Protein AF-A0A4R9K8W9-F1 (afdb_monomer_lite)

Sequence (318 aa):
MSLLPGNYNSNQNVTLTSGTSGATIYYTTDGTTPKTSVSGSTSMYSSAISVTVSQTIHAIAVKSGYANSTVGSATYTINGTGAYSVGGWVSGLQGMLSLQNTYNDDSLTLSGNGPFHFGKPLANGVSFTVTIPTTSGQSCRVDVDDGGVNKGGTLSGNYLTVSVVCDGDIIAASSKTNYTSTTVSGGYLVTDNDTGLIWKKCAQEMTDPSCTFVGGGLSWISHGISCYQLNNGTGYGGRKDWRLPTVNELASLMTSGNPSINTTYFGTPYGGAFFRAATTDGGNSVNAYGFATSGGSMYSNLIKSGFNNRWTDCVAGP

Structure (mmCIF, N/CA/C/O backbone):
data_AF-A0A4R9K8W9-F1
#
_entry.id   AF-A0A4R9K8W9-F1
#
loop_
_atom_site.group_PDB
_atom_site.id
_atom_site.type_symbol
_atom_site.label_atom_id
_atom_site.label_alt_id
_atom_site.label_comp_id
_atom_site.label_asym_id
_atom_site.label_entity_id
_atom_site.label_seq_id
_atom_site.pdbx_PDB_ins_code
_atom_site.Cartn_x
_atom_site.Cartn_y
_atom_site.Cartn_z
_atom_site.occupancy
_atom_site.B_iso_or_equiv
_atom_site.auth_seq_id
_atom_site.auth_comp_id
_atom_site.auth_asym_id
_atom_site.auth_atom_id
_atom_site.pdbx_PDB_model_num
ATOM 1 N N . MET A 1 1 ? 28.403 -4.468 -26.421 1.00 83.00 1 MET A N 1
ATOM 2 C CA . MET A 1 1 ? 27.190 -3.764 -25.945 1.00 83.00 1 MET A CA 1
ATOM 3 C C . MET A 1 1 ? 27.640 -2.526 -25.192 1.00 83.00 1 MET A C 1
ATOM 5 O O . MET A 1 1 ? 28.658 -2.612 -24.515 1.00 83.00 1 MET A O 1
ATOM 9 N N . SER A 1 2 ? 26.951 -1.392 -25.340 1.00 74.44 2 SER A N 1
ATOM 10 C CA . SER A 1 2 ? 27.319 -0.130 -24.669 1.00 74.44 2 SER A CA 1
ATOM 11 C C . SER A 1 2 ? 27.081 -0.120 -23.165 1.00 74.44 2 SER A C 1
ATOM 13 O O . SER A 1 2 ? 27.721 0.650 -22.457 1.00 74.44 2 SER A O 1
ATOM 15 N N . LEU A 1 3 ? 26.162 -0.958 -22.687 1.00 80.00 3 LEU A N 1
ATOM 16 C CA . LEU A 1 3 ? 25.803 -1.084 -21.282 1.00 80.00 3 LEU A CA 1
ATOM 17 C C . LEU A 1 3 ? 26.147 -2.486 -20.787 1.00 80.00 3 LEU A C 1
ATOM 19 O O . LEU A 1 3 ? 25.889 -3.472 -21.486 1.00 80.00 3 LEU A O 1
ATOM 23 N N . LEU A 1 4 ? 26.711 -2.558 -19.582 1.00 78.06 4 LEU A N 1
ATOM 24 C CA . LEU A 1 4 ? 26.967 -3.824 -18.901 1.00 78.06 4 LEU A CA 1
ATOM 25 C C . LEU A 1 4 ? 25.637 -4.484 -18.494 1.00 78.06 4 LEU A C 1
ATOM 27 O O . LEU A 1 4 ? 24.689 -3.777 -18.175 1.00 78.06 4 LEU A O 1
ATOM 31 N N . PRO A 1 5 ? 25.534 -5.820 -18.496 1.00 81.62 5 PRO A N 1
ATOM 32 C CA . PRO A 1 5 ? 24.371 -6.500 -17.932 1.00 81.62 5 PRO A CA 1
ATOM 33 C C . PRO A 1 5 ? 24.213 -6.161 -16.444 1.00 81.62 5 PRO A C 1
ATOM 35 O O . PRO A 1 5 ? 25.205 -6.014 -15.726 1.00 81.62 5 PRO A O 1
ATOM 38 N N . GLY A 1 6 ? 22.974 -6.054 -15.968 1.00 76.25 6 GLY A N 1
ATOM 39 C CA . GLY A 1 6 ? 22.713 -5.666 -14.585 1.00 76.25 6 GLY A CA 1
ATOM 40 C C . GLY A 1 6 ? 21.278 -5.240 -14.304 1.00 76.25 6 GLY A C 1
ATOM 41 O O . GLY A 1 6 ? 20.383 -5.388 -15.139 1.00 76.25 6 GLY A O 1
ATOM 42 N N . ASN A 1 7 ? 21.082 -4.717 -13.093 1.00 76.31 7 ASN A N 1
ATOM 43 C CA . ASN A 1 7 ? 19.798 -4.217 -12.618 1.00 76.31 7 ASN A CA 1
ATOM 44 C C . ASN A 1 7 ? 19.665 -2.721 -12.909 1.00 76.31 7 ASN A C 1
ATOM 46 O O . ASN A 1 7 ? 20.557 -1.936 -12.588 1.00 76.31 7 ASN A O 1
ATOM 50 N N . TYR A 1 8 ? 18.520 -2.337 -13.457 1.00 69.75 8 TYR A N 1
ATOM 51 C CA . TYR A 1 8 ? 18.185 -0.970 -13.820 1.00 69.75 8 TYR A CA 1
ATOM 52 C C . TYR A 1 8 ? 16.810 -0.602 -13.273 1.00 69.75 8 TYR A C 1
ATOM 54 O O . TYR A 1 8 ? 15.891 -1.418 -13.268 1.00 69.75 8 TYR A O 1
ATOM 62 N N . ASN A 1 9 ? 16.664 0.652 -12.849 1.00 68.25 9 ASN A N 1
ATOM 63 C CA . ASN A 1 9 ? 15.406 1.190 -12.318 1.00 68.25 9 ASN A CA 1
ATOM 64 C C . ASN A 1 9 ? 14.661 2.065 -13.348 1.00 68.25 9 ASN A C 1
ATOM 66 O O . ASN A 1 9 ? 13.690 2.732 -13.013 1.00 68.25 9 ASN A O 1
ATOM 70 N N . SER A 1 10 ? 15.133 2.098 -14.598 1.00 65.75 10 SER A N 1
ATOM 71 C CA . SER A 1 10 ? 14.550 2.860 -15.707 1.00 65.75 10 SER A CA 1
ATOM 72 C C . SER A 1 10 ? 14.838 2.183 -17.051 1.00 65.75 10 SER A C 1
ATOM 74 O O . SER A 1 10 ? 15.729 1.333 -17.139 1.00 65.75 10 SER A O 1
ATOM 76 N N . ASN A 1 11 ? 14.102 2.572 -18.100 1.00 80.06 11 ASN A N 1
ATOM 77 C CA . ASN A 1 11 ? 14.302 2.067 -19.462 1.00 80.06 11 ASN A CA 1
ATOM 78 C C . ASN A 1 11 ? 15.745 2.275 -19.927 1.00 80.06 11 ASN A C 1
ATOM 80 O O . ASN A 1 11 ? 16.322 3.344 -19.717 1.00 80.06 11 ASN A O 1
ATOM 84 N N . GLN A 1 12 ? 16.302 1.275 -20.607 1.00 86.31 12 GLN A N 1
ATOM 85 C CA . GLN A 1 12 ? 17.658 1.339 -21.151 1.00 86.31 12 GLN A CA 1
ATOM 86 C C . GLN A 1 12 ? 17.644 1.347 -22.676 1.00 86.31 12 GLN A C 1
ATOM 88 O O . GLN A 1 12 ? 16.810 0.702 -23.305 1.00 86.31 12 GLN A O 1
ATOM 93 N N . ASN A 1 13 ? 18.613 2.046 -23.266 1.00 88.44 13 ASN A N 1
ATOM 94 C CA . ASN A 1 13 ? 18.874 2.014 -24.702 1.00 88.44 13 ASN A CA 1
ATOM 95 C C . ASN A 1 13 ? 20.244 1.375 -24.938 1.00 88.44 13 ASN A C 1
ATOM 97 O O . ASN A 1 13 ? 21.286 2.000 -24.726 1.00 88.44 13 ASN A O 1
ATOM 101 N N . VAL A 1 14 ? 20.244 0.112 -25.358 1.00 91.19 14 VAL A N 1
ATOM 102 C CA . VAL A 1 14 ? 21.463 -0.681 -25.553 1.00 91.19 14 VAL A CA 1
ATOM 103 C C . VAL A 1 14 ? 21.921 -0.557 -26.999 1.00 91.19 14 VAL A C 1
ATOM 105 O O . VAL A 1 14 ? 21.177 -0.890 -27.922 1.00 91.19 14 VAL A O 1
ATOM 108 N N . THR A 1 15 ? 23.164 -0.125 -27.217 1.00 93.25 15 THR A N 1
ATOM 109 C CA . T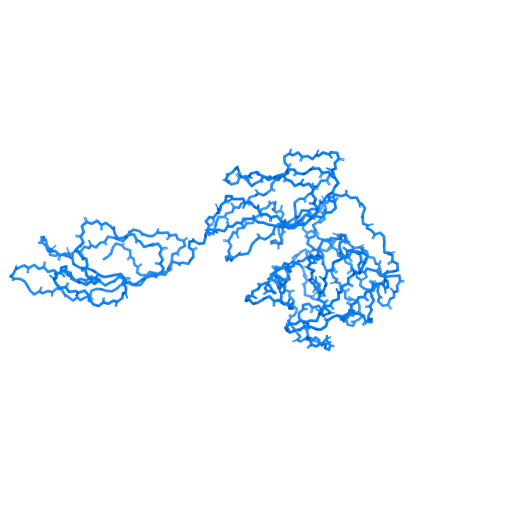HR A 1 15 ? 23.777 -0.152 -28.548 1.00 93.25 15 THR A CA 1
ATOM 110 C C . THR A 1 15 ? 24.696 -1.359 -28.699 1.00 93.25 15 THR A C 1
ATOM 112 O O . THR A 1 15 ? 25.437 -1.751 -27.787 1.00 93.25 15 THR A O 1
ATOM 115 N N . LEU A 1 16 ? 24.621 -1.987 -29.869 1.00 94.00 16 LEU A N 1
ATOM 116 C CA . LEU A 1 16 ? 25.470 -3.104 -30.260 1.00 94.00 16 LEU A CA 1
ATOM 117 C C . LEU A 1 16 ? 26.599 -2.596 -31.154 1.00 94.00 16 LEU A C 1
ATOM 119 O O . LEU A 1 16 ? 26.401 -1.733 -32.007 1.00 94.00 16 LEU A O 1
ATOM 123 N N . THR A 1 17 ? 27.793 -3.139 -30.948 1.00 92.38 17 THR A N 1
ATOM 124 C CA . THR A 1 17 ? 28.998 -2.790 -31.700 1.00 92.38 17 THR A CA 1
ATOM 125 C C . THR A 1 17 ? 29.754 -4.058 -32.063 1.00 92.38 17 THR A C 1
ATOM 127 O O . THR A 1 17 ? 29.680 -5.064 -31.355 1.00 92.38 17 THR A O 1
ATOM 130 N N . SER A 1 18 ? 30.483 -4.003 -33.173 1.00 91.38 18 SER A N 1
ATOM 131 C CA . SER A 1 18 ? 31.420 -5.039 -33.598 1.00 91.38 18 SER A CA 1
ATOM 132 C C . SER A 1 18 ? 32.782 -4.397 -33.823 1.00 91.38 18 SER A C 1
ATOM 134 O O . SER A 1 18 ? 32.861 -3.301 -34.375 1.00 91.38 18 SER A O 1
ATOM 136 N N . GLY A 1 19 ? 33.856 -5.080 -33.418 1.00 89.81 19 GLY A N 1
ATOM 137 C CA . GLY A 1 19 ? 35.222 -4.654 -33.738 1.00 89.81 19 GLY A CA 1
ATOM 138 C C . GLY A 1 19 ? 35.557 -4.793 -35.229 1.00 89.81 19 GLY A C 1
ATOM 139 O O . GLY A 1 19 ? 36.517 -4.197 -35.711 1.00 89.81 19 GLY A O 1
ATOM 140 N N . THR A 1 20 ? 34.762 -5.557 -35.984 1.00 93.12 20 THR A N 1
ATOM 141 C CA . THR A 1 20 ? 34.931 -5.728 -37.428 1.00 93.12 20 THR A CA 1
ATOM 142 C C . THR A 1 20 ? 34.137 -4.662 -38.179 1.00 93.12 20 THR A C 1
ATOM 144 O O . THR A 1 20 ? 32.911 -4.733 -38.270 1.00 93.12 20 THR A O 1
ATOM 147 N N . SER A 1 21 ? 3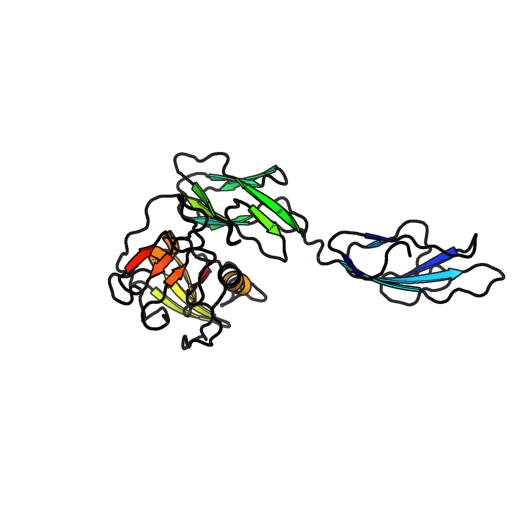4.840 -3.690 -38.767 1.00 92.94 21 SER A N 1
ATOM 148 C CA . SER A 1 21 ? 34.220 -2.639 -39.587 1.00 92.94 21 SER A CA 1
ATOM 149 C C . SER A 1 21 ? 33.378 -3.231 -40.725 1.00 92.94 21 SER A C 1
ATOM 151 O O . SER A 1 21 ? 33.824 -4.147 -41.421 1.00 92.94 21 SER A O 1
ATOM 153 N N . GLY A 1 22 ? 32.157 -2.725 -40.914 1.00 92.06 22 GLY A N 1
ATOM 154 C CA . GLY A 1 22 ? 31.223 -3.186 -41.947 1.00 92.06 22 GLY A CA 1
ATOM 155 C C . GLY A 1 22 ? 30.574 -4.552 -41.688 1.00 92.06 22 GLY A C 1
ATOM 156 O O . GLY A 1 22 ? 29.998 -5.119 -42.610 1.00 92.06 22 GLY A O 1
ATOM 157 N N . ALA A 1 23 ? 30.683 -5.110 -40.478 1.00 96.38 23 ALA A N 1
ATOM 158 C CA . ALA A 1 23 ? 29.914 -6.294 -40.096 1.00 96.38 23 ALA A CA 1
ATOM 159 C C . ALA A 1 23 ? 28.446 -5.939 -39.808 1.00 96.38 23 ALA A C 1
ATOM 161 O O . ALA A 1 23 ? 28.153 -4.914 -39.190 1.00 96.38 23 ALA A O 1
ATOM 162 N N . THR A 1 24 ? 27.530 -6.817 -40.207 1.00 97.94 24 THR A N 1
ATOM 163 C CA . THR A 1 24 ? 26.111 -6.745 -39.845 1.00 97.94 24 THR A CA 1
ATOM 164 C C . THR A 1 24 ? 25.887 -7.469 -38.524 1.00 97.94 24 THR A C 1
ATOM 166 O O . THR A 1 24 ? 26.371 -8.583 -38.347 1.00 97.94 24 THR A O 1
ATOM 169 N N . ILE A 1 25 ? 25.148 -6.861 -37.597 1.00 98.31 25 ILE A N 1
ATOM 170 C CA . ILE A 1 25 ? 24.818 -7.480 -36.308 1.00 98.31 25 ILE A CA 1
ATOM 171 C C . ILE A 1 25 ? 23.361 -7.946 -36.340 1.00 98.31 25 ILE A C 1
ATOM 173 O O . ILE A 1 25 ? 22.475 -7.184 -36.724 1.00 98.31 25 ILE A O 1
ATOM 177 N N . TYR A 1 26 ? 23.119 -9.181 -35.914 1.00 98.31 26 TYR A N 1
ATOM 178 C CA . TYR A 1 26 ? 21.791 -9.756 -35.703 1.00 98.31 26 TYR A CA 1
ATOM 179 C C . TYR A 1 26 ? 21.588 -10.054 -34.224 1.00 98.31 26 TYR A C 1
ATOM 181 O O . TYR A 1 26 ? 22.544 -10.410 -33.533 1.00 98.31 26 TYR A O 1
ATOM 189 N N . TYR A 1 27 ? 20.364 -9.907 -33.729 1.00 98.06 27 TYR A N 1
ATOM 190 C CA . TYR A 1 27 ? 20.061 -10.061 -32.312 1.00 98.06 27 TYR A CA 1
ATOM 191 C C . TYR A 1 27 ? 18.666 -10.631 -32.052 1.00 98.06 27 TYR A C 1
ATOM 193 O O . TYR A 1 27 ? 17.794 -10.616 -32.920 1.00 98.06 27 TYR A O 1
ATOM 201 N N . THR A 1 28 ? 18.465 -11.109 -30.832 1.00 97.38 28 THR A N 1
ATOM 202 C CA . THR A 1 28 ? 17.186 -11.534 -30.248 1.00 97.38 28 THR A CA 1
ATOM 203 C C . THR A 1 28 ? 17.050 -10.890 -28.868 1.00 97.38 28 THR A C 1
ATOM 205 O O . THR A 1 28 ? 18.050 -10.545 -28.234 1.00 97.38 28 THR A O 1
ATOM 208 N N . THR A 1 29 ? 15.818 -10.699 -28.398 1.00 94.94 29 THR A N 1
ATOM 209 C CA . THR A 1 29 ? 15.511 -10.098 -27.081 1.00 94.94 29 THR A CA 1
ATOM 210 C C . THR A 1 29 ? 14.749 -11.038 -26.153 1.00 94.94 29 THR A C 1
ATOM 212 O O . THR A 1 29 ? 14.445 -10.677 -25.023 1.00 94.94 29 THR A O 1
ATOM 215 N N . ASP A 1 30 ? 14.420 -12.235 -26.626 1.00 87.69 30 ASP A N 1
ATOM 216 C CA . ASP A 1 30 ? 13.660 -13.268 -25.919 1.00 87.69 30 ASP A CA 1
ATOM 217 C C . ASP A 1 30 ? 14.568 -14.360 -25.320 1.00 87.69 30 ASP A C 1
ATOM 219 O O . ASP A 1 30 ? 14.089 -15.407 -24.891 1.00 87.69 30 ASP A O 1
ATOM 223 N N . GLY A 1 31 ? 15.889 -14.144 -25.320 1.00 86.88 31 GLY A N 1
ATOM 224 C CA . GLY A 1 31 ? 16.879 -15.116 -24.854 1.00 86.88 31 GLY A CA 1
ATOM 225 C C . GLY A 1 31 ? 17.159 -16.275 -25.821 1.00 86.88 31 GLY A C 1
ATOM 226 O O . GLY A 1 31 ? 17.998 -17.124 -25.518 1.00 86.88 31 GLY A O 1
ATOM 227 N N . THR A 1 32 ? 16.531 -16.333 -26.999 1.00 94.88 32 THR A N 1
ATOM 228 C CA . THR A 1 32 ? 16.862 -17.351 -28.014 1.00 94.88 32 THR A CA 1
ATOM 229 C C . THR A 1 32 ? 18.201 -17.051 -28.696 1.00 94.88 32 THR A C 1
ATOM 231 O O . THR A 1 32 ? 18.711 -15.935 -28.625 1.00 94.88 32 THR A O 1
ATOM 234 N N . THR A 1 33 ? 18.837 -18.030 -29.343 1.00 95.81 33 THR A N 1
ATOM 235 C CA . THR A 1 33 ? 20.080 -17.785 -30.099 1.00 95.81 33 THR A CA 1
ATOM 236 C C . THR A 1 33 ? 19.769 -17.084 -31.432 1.00 95.81 33 THR A C 1
ATOM 238 O O . THR A 1 33 ? 18.970 -17.615 -32.206 1.00 95.81 33 THR A O 1
ATOM 241 N N . PRO A 1 34 ? 20.394 -15.931 -31.748 1.00 97.31 34 PRO A N 1
ATOM 242 C CA . PRO A 1 34 ? 20.148 -15.224 -32.998 1.00 97.31 34 PRO A CA 1
ATOM 243 C C . PRO A 1 34 ? 20.703 -16.005 -34.190 1.00 97.31 34 PRO A C 1
ATOM 245 O O . PRO A 1 34 ? 21.799 -16.569 -34.140 1.00 97.31 34 PRO A O 1
ATOM 248 N N . LYS A 1 35 ? 19.954 -16.003 -35.292 1.00 97.25 35 LYS A N 1
ATOM 249 C CA . LYS A 1 35 ? 20.411 -16.502 -36.594 1.00 97.25 35 LYS A CA 1
ATOM 250 C C . LYS A 1 35 ? 21.320 -15.469 -37.276 1.00 97.25 35 LYS A C 1
ATOM 252 O O . LYS A 1 35 ? 21.411 -14.319 -36.863 1.00 97.25 35 LYS A O 1
ATOM 257 N N . THR A 1 36 ? 21.965 -15.862 -38.372 1.00 96.62 36 THR A N 1
ATOM 258 C CA . THR A 1 36 ? 22.811 -14.977 -39.201 1.00 96.62 36 THR A CA 1
ATOM 259 C C . THR A 1 36 ? 22.036 -14.198 -40.272 1.00 96.62 36 THR A C 1
ATOM 261 O O . THR A 1 36 ? 22.630 -13.606 -41.170 1.00 96.62 36 THR A O 1
ATOM 264 N N . SER A 1 37 ? 20.705 -14.232 -40.209 1.00 95.81 37 SER A N 1
ATOM 265 C CA . SER A 1 37 ? 19.780 -13.507 -41.083 1.00 95.81 37 SER A CA 1
ATOM 266 C C . SER A 1 37 ? 18.446 -13.297 -40.361 1.00 95.81 37 SER A C 1
ATOM 268 O O . SER A 1 37 ? 18.145 -13.992 -39.387 1.00 95.81 37 SER A O 1
ATOM 270 N N . VAL A 1 38 ? 17.645 -12.336 -40.831 1.00 96.75 38 VAL A N 1
ATOM 271 C CA . VAL A 1 38 ? 16.327 -12.033 -40.252 1.00 96.75 38 VAL A CA 1
ATOM 272 C C . VAL A 1 38 ? 15.378 -13.213 -40.471 1.00 96.75 38 VAL A C 1
ATOM 274 O O . VAL A 1 38 ? 15.052 -13.557 -41.605 1.00 96.75 38 VAL A O 1
ATOM 277 N N . SER A 1 39 ? 14.951 -13.852 -39.381 1.00 95.25 39 SER A N 1
ATOM 278 C CA . SER A 1 39 ? 14.000 -14.970 -39.385 1.00 95.25 39 SER A CA 1
ATOM 279 C C . SER A 1 39 ? 13.578 -15.314 -37.952 1.00 95.25 39 SER A C 1
ATOM 281 O O . SER A 1 39 ? 14.423 -15.413 -37.060 1.00 95.25 39 SER A O 1
ATOM 283 N N . GLY A 1 40 ? 12.287 -15.574 -37.728 1.00 94.12 40 GLY A N 1
ATOM 284 C CA . GLY A 1 40 ? 11.762 -15.873 -36.391 1.00 94.12 40 GLY A CA 1
ATOM 285 C C . GLY A 1 40 ? 11.936 -14.683 -35.442 1.00 94.12 40 GLY A C 1
ATOM 286 O O . GLY A 1 40 ? 11.592 -13.564 -35.802 1.00 94.12 40 GLY A O 1
ATOM 287 N N . SER A 1 41 ? 12.508 -14.919 -34.258 1.00 94.75 41 SER A N 1
ATOM 288 C CA . SER A 1 41 ? 12.832 -13.889 -33.257 1.00 94.75 41 SER A CA 1
ATOM 289 C C . SER A 1 41 ? 14.067 -13.039 -33.602 1.00 94.75 41 SER A C 1
ATOM 291 O O . SER A 1 41 ? 14.367 -12.073 -32.899 1.00 94.75 41 SER A O 1
ATOM 293 N N . THR A 1 42 ? 14.815 -13.385 -34.660 1.00 97.88 42 THR A N 1
ATOM 294 C CA . THR A 1 42 ? 16.067 -12.701 -35.022 1.00 97.88 42 THR A CA 1
ATOM 295 C C . THR A 1 42 ? 15.805 -11.425 -35.816 1.00 97.88 42 THR A C 1
ATOM 297 O O . THR A 1 42 ? 15.261 -11.477 -36.920 1.00 97.88 42 THR A O 1
ATOM 300 N N . SER A 1 43 ? 16.288 -10.300 -35.294 1.00 97.06 43 SER A N 1
ATOM 301 C CA . SER A 1 43 ? 16.242 -8.973 -35.915 1.00 97.06 43 SER A CA 1
ATOM 302 C C . SER A 1 43 ? 17.633 -8.510 -36.354 1.00 97.06 43 SER A C 1
ATOM 304 O O . SER A 1 43 ? 18.637 -8.843 -35.726 1.00 97.06 43 SER A O 1
ATOM 306 N N . MET A 1 44 ? 17.711 -7.723 -37.429 1.00 97.44 44 MET A N 1
ATOM 307 C CA . MET A 1 44 ? 18.943 -7.030 -37.825 1.00 97.44 44 MET A CA 1
ATOM 308 C C . MET A 1 44 ? 19.072 -5.732 -37.021 1.00 97.44 44 MET A C 1
ATOM 310 O O . MET A 1 44 ? 18.123 -4.957 -36.934 1.00 97.44 44 MET A O 1
ATOM 314 N N . TYR A 1 45 ? 20.240 -5.487 -36.436 1.00 97.06 45 TYR A N 1
ATOM 315 C CA . TYR A 1 45 ? 20.508 -4.282 -35.660 1.00 97.06 45 TYR A CA 1
ATOM 316 C C . TYR A 1 45 ? 20.710 -3.072 -36.580 1.00 97.06 45 TYR A C 1
ATOM 318 O O . TYR A 1 45 ? 21.632 -3.049 -37.397 1.00 97.06 45 TYR A O 1
ATOM 326 N N . SER A 1 46 ? 19.859 -2.061 -36.420 1.00 94.62 46 SER A N 1
ATOM 327 C CA . SER A 1 46 ? 19.906 -0.795 -37.169 1.00 94.62 46 SER A CA 1
ATOM 328 C C . SER A 1 46 ? 19.857 0.444 -36.266 1.00 94.62 46 SER A C 1
ATOM 330 O O . SER A 1 46 ? 20.354 1.502 -36.648 1.00 94.62 46 SER A O 1
ATOM 332 N N . SER A 1 47 ? 19.311 0.314 -35.056 1.00 93.44 47 SER A N 1
ATOM 333 C CA . SER A 1 47 ? 19.219 1.364 -34.040 1.00 93.44 47 SER A CA 1
ATOM 334 C C . SER A 1 47 ? 19.375 0.778 -32.637 1.00 93.44 47 SER A C 1
ATOM 336 O O . SER A 1 47 ? 19.299 -0.437 -32.460 1.00 93.44 47 SER A O 1
ATOM 338 N N . ALA A 1 48 ? 19.554 1.641 -31.632 1.00 92.94 48 ALA A N 1
ATOM 339 C CA . ALA A 1 48 ? 19.600 1.221 -30.232 1.00 92.94 48 ALA A CA 1
ATOM 340 C C . ALA A 1 48 ? 18.367 0.374 -29.857 1.00 92.94 48 ALA A C 1
ATOM 342 O O . ALA A 1 48 ? 17.246 0.678 -30.270 1.00 92.94 48 ALA A O 1
ATOM 343 N N . ILE A 1 49 ? 18.586 -0.678 -29.070 1.00 93.31 49 ILE A N 1
ATOM 344 C CA . ILE A 1 49 ? 17.539 -1.583 -28.595 1.00 93.31 49 ILE A CA 1
ATOM 345 C C . ILE A 1 49 ? 16.950 -0.987 -27.320 1.00 93.31 49 ILE A C 1
ATOM 347 O O . ILE A 1 49 ? 17.670 -0.810 -26.334 1.00 93.31 49 ILE A O 1
ATOM 351 N N . SER A 1 50 ? 15.651 -0.690 -27.342 1.00 87.81 50 SER A N 1
ATOM 352 C CA . SER A 1 50 ? 14.936 -0.227 -26.155 1.00 87.81 50 SER A CA 1
ATOM 353 C C . SER A 1 50 ? 14.581 -1.416 -25.265 1.00 87.81 50 SER A C 1
ATOM 355 O O . SER A 1 50 ? 13.892 -2.342 -25.693 1.00 87.81 50 SER A O 1
ATOM 357 N N . VAL A 1 51 ? 15.081 -1.399 -24.035 1.00 87.12 51 VAL A N 1
ATOM 358 C CA . VAL A 1 51 ? 14.812 -2.395 -23.000 1.00 87.12 51 VAL A CA 1
ATOM 359 C C . VAL A 1 51 ? 13.877 -1.764 -21.977 1.00 87.12 51 VAL A C 1
ATOM 361 O O . VAL A 1 51 ? 14.304 -0.971 -21.134 1.00 87.12 51 VAL A O 1
ATOM 364 N N . THR A 1 52 ? 12.591 -2.089 -22.089 1.00 80.62 52 THR A N 1
ATOM 365 C CA . THR A 1 52 ? 11.516 -1.546 -21.240 1.00 80.62 52 THR A CA 1
ATOM 366 C C . THR A 1 52 ? 10.993 -2.558 -20.221 1.00 80.62 52 THR A C 1
ATOM 368 O O . THR A 1 52 ? 10.282 -2.188 -19.295 1.00 80.62 52 THR A O 1
ATOM 371 N N . VAL A 1 53 ? 11.340 -3.836 -20.378 1.00 77.88 53 VAL A N 1
ATOM 372 C CA . VAL A 1 53 ? 11.036 -4.930 -19.447 1.00 77.88 53 VAL A CA 1
ATOM 373 C C . VAL A 1 53 ? 12.281 -5.794 -19.267 1.00 77.88 53 VAL A C 1
ATOM 375 O O . VAL A 1 53 ? 13.179 -5.767 -20.108 1.00 77.88 53 VAL A O 1
ATOM 378 N N . SER A 1 54 ? 12.353 -6.549 -18.167 1.00 84.38 54 SER A N 1
ATOM 379 C CA . SER A 1 54 ? 13.462 -7.479 -17.939 1.00 84.38 54 SER A CA 1
ATOM 380 C C . SER A 1 54 ? 13.566 -8.478 -19.087 1.00 84.38 54 SER A C 1
ATOM 382 O O . SER A 1 54 ? 12.611 -9.205 -19.363 1.00 84.38 54 SER A O 1
ATOM 384 N N . GLN A 1 55 ? 14.715 -8.509 -19.755 1.00 88.25 55 GLN A N 1
ATOM 385 C CA . GLN A 1 55 ? 14.930 -9.331 -20.942 1.00 88.25 55 GLN A CA 1
ATOM 386 C C . GLN A 1 55 ? 16.414 -9.658 -21.137 1.00 88.25 55 GLN A C 1
ATOM 388 O O . GLN A 1 55 ? 17.303 -8.989 -20.598 1.00 88.25 55 GLN A O 1
ATOM 393 N N . THR A 1 56 ? 16.689 -10.665 -21.960 1.00 92.56 56 THR A N 1
ATOM 394 C CA . THR A 1 56 ? 18.051 -11.062 -22.328 1.00 92.56 56 THR A CA 1
ATOM 395 C C . THR A 1 56 ? 18.276 -10.797 -23.807 1.00 92.56 56 THR A C 1
ATOM 397 O O . THR A 1 56 ? 17.533 -11.286 -24.657 1.00 92.56 56 THR A O 1
ATOM 400 N N . ILE A 1 57 ? 19.318 -10.024 -24.115 1.00 95.94 57 ILE A N 1
ATOM 401 C CA . ILE A 1 57 ? 19.736 -9.738 -25.485 1.00 95.94 57 ILE A CA 1
ATOM 402 C C . ILE A 1 57 ? 20.859 -10.694 -25.862 1.00 95.94 57 ILE A C 1
ATOM 404 O O . ILE A 1 57 ? 21.921 -10.684 -25.234 1.00 95.94 57 ILE A O 1
ATOM 408 N N . HIS A 1 58 ? 20.655 -11.465 -26.926 1.00 97.31 58 HIS A N 1
ATOM 409 C CA . HIS A 1 58 ? 21.724 -12.204 -27.591 1.00 97.31 58 HIS A CA 1
ATOM 410 C C . HIS A 1 58 ? 22.051 -11.556 -28.930 1.00 97.31 58 HIS A C 1
ATOM 412 O O . HIS A 1 58 ? 21.145 -11.119 -29.633 1.00 97.31 58 HIS A O 1
ATOM 418 N N . ALA A 1 59 ? 23.330 -11.499 -29.305 1.00 97.44 59 ALA A N 1
ATOM 419 C CA . ALA A 1 59 ? 23.758 -10.877 -30.556 1.00 97.44 59 ALA A CA 1
ATOM 420 C C . ALA A 1 59 ? 24.913 -11.624 -31.235 1.00 97.44 59 ALA A C 1
ATOM 422 O O . ALA A 1 59 ? 25.809 -12.136 -30.566 1.00 97.44 59 ALA A O 1
ATOM 423 N N . ILE A 1 60 ? 24.915 -11.632 -32.568 1.00 97.69 60 ILE A N 1
ATOM 424 C CA . ILE A 1 60 ? 25.970 -12.197 -33.418 1.00 97.69 60 ILE A CA 1
ATOM 425 C C . ILE A 1 60 ? 26.328 -11.222 -34.544 1.00 97.69 60 ILE A C 1
ATOM 427 O O . ILE A 1 60 ? 25.448 -10.618 -35.155 1.00 97.69 60 ILE A O 1
ATOM 431 N N . ALA A 1 61 ? 27.620 -11.060 -34.827 1.00 97.88 61 ALA A N 1
ATOM 432 C CA . ALA A 1 61 ? 28.118 -10.259 -35.940 1.00 97.88 61 ALA A CA 1
ATOM 433 C C . ALA A 1 61 ? 28.527 -11.157 -37.116 1.00 97.88 61 ALA A C 1
ATOM 435 O O . ALA A 1 61 ? 29.223 -12.161 -36.941 1.00 97.88 61 ALA A O 1
ATOM 436 N N . VAL A 1 62 ? 28.111 -10.768 -38.318 1.00 97.44 62 VAL A N 1
ATOM 437 C CA . VAL A 1 62 ? 28.305 -11.498 -39.573 1.00 97.44 62 VAL A CA 1
ATOM 438 C C . VAL A 1 62 ? 28.935 -10.565 -40.599 1.00 97.44 62 VAL A C 1
ATOM 440 O O . VAL A 1 62 ? 28.481 -9.437 -40.798 1.00 97.44 62 VAL A O 1
ATOM 443 N N . LYS A 1 63 ? 29.975 -11.039 -41.284 1.00 96.81 63 LYS A N 1
ATOM 444 C CA . LYS A 1 63 ? 30.588 -10.341 -42.416 1.00 96.81 63 LYS A CA 1
ATOM 445 C C . LYS A 1 63 ? 31.034 -11.356 -43.461 1.00 96.81 63 LYS A C 1
ATOM 447 O O . LYS A 1 63 ? 31.684 -12.340 -43.126 1.00 96.81 63 LYS A O 1
ATOM 452 N N . SER A 1 64 ? 30.706 -11.102 -44.726 1.00 94.31 64 SER A N 1
ATOM 453 C CA . SER A 1 64 ? 31.134 -11.968 -45.830 1.00 94.31 64 SER A CA 1
ATOM 454 C C . SER A 1 64 ? 32.660 -12.105 -45.861 1.00 94.31 64 SER A C 1
ATOM 456 O O . SER A 1 64 ? 33.375 -11.112 -45.716 1.00 94.31 64 SER A O 1
ATOM 458 N N . GLY A 1 65 ? 33.150 -13.336 -46.019 1.00 93.31 65 GLY A N 1
ATOM 459 C CA . GLY A 1 65 ? 34.582 -13.656 -46.017 1.00 93.31 65 GLY A CA 1
ATOM 460 C C . GLY A 1 65 ? 35.235 -13.747 -44.632 1.00 93.31 65 GLY A C 1
ATOM 461 O O . GLY A 1 65 ? 36.433 -14.000 -44.558 1.00 93.31 65 GLY A O 1
ATOM 462 N N . TYR A 1 66 ? 34.479 -13.575 -43.543 1.00 94.25 66 TYR A N 1
ATOM 463 C CA . TYR A 1 66 ? 34.956 -13.748 -42.169 1.00 94.25 66 TYR A CA 1
ATOM 464 C C . TYR A 1 66 ? 34.167 -14.852 -41.464 1.00 94.25 66 TYR A C 1
ATOM 466 O O . TYR A 1 66 ? 33.008 -15.113 -41.788 1.00 94.25 66 TYR A O 1
ATOM 474 N N . ALA A 1 67 ? 34.785 -15.482 -40.464 1.00 94.94 67 ALA A N 1
ATOM 475 C CA . ALA A 1 67 ? 34.041 -16.303 -39.518 1.00 94.94 67 ALA A CA 1
ATOM 476 C C . ALA A 1 67 ? 33.058 -15.424 -38.727 1.00 94.94 67 ALA A C 1
ATOM 478 O O . ALA A 1 67 ? 33.365 -14.274 -38.402 1.00 94.94 67 ALA A O 1
ATOM 479 N N . ASN A 1 68 ? 31.884 -15.972 -38.405 1.00 96.06 68 ASN A N 1
ATOM 480 C CA . ASN A 1 68 ? 30.928 -15.286 -37.540 1.00 96.06 68 ASN A CA 1
ATOM 481 C C . ASN A 1 68 ? 31.533 -15.066 -36.151 1.00 96.06 68 ASN A C 1
ATOM 483 O O . ASN A 1 68 ? 32.353 -15.864 -35.687 1.00 96.06 68 ASN A O 1
ATOM 487 N N . SER A 1 69 ? 31.094 -14.013 -35.464 1.00 96.12 69 SER A N 1
ATOM 488 C CA . SER A 1 69 ? 31.462 -13.843 -34.060 1.00 96.12 69 SER A CA 1
ATOM 489 C C . SER A 1 69 ? 30.882 -14.968 -33.200 1.00 96.12 69 SER A C 1
ATOM 491 O O . SER A 1 69 ? 29.912 -15.635 -33.567 1.00 96.12 69 SER A O 1
ATOM 493 N N . THR A 1 70 ? 31.420 -15.119 -31.992 1.00 94.62 70 THR A N 1
ATOM 494 C CA . THR A 1 70 ? 30.684 -15.799 -30.925 1.00 94.62 70 THR A CA 1
ATOM 495 C C . THR A 1 70 ? 29.401 -15.026 -30.604 1.00 94.62 70 THR A C 1
ATOM 497 O O . THR A 1 70 ? 29.296 -13.823 -30.872 1.00 94.62 70 THR A O 1
ATOM 500 N N . VAL A 1 71 ? 28.405 -15.721 -30.052 1.00 96.62 71 VAL A N 1
ATOM 501 C CA . VAL A 1 71 ? 27.168 -15.081 -29.596 1.00 96.62 71 VAL A CA 1
ATOM 502 C C . VAL A 1 71 ? 27.458 -14.347 -28.290 1.00 96.62 71 VAL A C 1
ATOM 504 O O . VAL A 1 71 ? 27.817 -14.966 -27.290 1.00 96.62 71 VAL A O 1
ATOM 507 N N . GLY A 1 72 ? 27.312 -13.025 -28.302 1.00 93.38 72 GLY A N 1
ATOM 508 C CA . GLY A 1 72 ? 27.318 -12.213 -27.089 1.00 93.38 72 GLY A CA 1
ATOM 509 C C . GLY A 1 72 ? 25.969 -12.302 -26.380 1.00 93.38 72 GLY A C 1
ATOM 510 O O . GLY A 1 72 ? 24.936 -12.360 -27.045 1.00 93.38 72 GLY A O 1
ATOM 511 N N . SER A 1 73 ? 25.973 -12.284 -25.047 1.00 94.38 73 SER A N 1
ATOM 512 C CA . SER A 1 73 ? 24.765 -12.320 -24.218 1.00 94.38 73 SER A CA 1
ATOM 513 C C . SER A 1 73 ? 24.842 -11.282 -23.102 1.00 94.38 73 SER A C 1
ATOM 515 O O . SER A 1 73 ? 25.884 -11.135 -22.462 1.00 94.38 73 SER A O 1
ATOM 517 N N . ALA A 1 74 ? 23.745 -10.561 -22.878 1.00 90.00 74 ALA A N 1
ATOM 518 C CA . ALA A 1 74 ? 23.572 -9.689 -21.725 1.00 90.00 74 ALA A CA 1
ATOM 519 C C . ALA A 1 74 ? 22.125 -9.726 -21.235 1.00 90.00 74 ALA A C 1
ATOM 521 O O . ALA A 1 74 ? 21.183 -9.530 -22.006 1.00 90.00 74 ALA A O 1
ATOM 522 N N . THR A 1 75 ? 21.969 -9.940 -19.932 1.00 87.69 75 THR A N 1
ATOM 523 C CA . THR A 1 75 ? 20.681 -9.861 -19.245 1.00 87.69 75 THR A CA 1
ATOM 524 C C . THR A 1 75 ? 20.529 -8.491 -18.605 1.00 87.69 75 THR A C 1
ATOM 526 O O . THR A 1 75 ? 21.410 -8.030 -17.875 1.00 87.69 75 THR A O 1
ATOM 529 N N . TYR A 1 76 ? 19.396 -7.858 -18.876 1.00 84.38 76 TYR A N 1
ATOM 530 C CA . TYR A 1 76 ? 19.013 -6.575 -18.314 1.00 84.38 76 TYR A CA 1
ATOM 531 C C . TYR A 1 76 ? 17.772 -6.796 -17.463 1.00 84.38 76 TYR A C 1
ATOM 533 O O . TYR A 1 76 ? 16.714 -7.149 -17.982 1.00 84.38 76 TYR A O 1
ATOM 541 N N . THR A 1 77 ? 17.905 -6.599 -16.157 1.00 83.31 77 THR A N 1
ATOM 542 C CA . THR A 1 77 ? 16.773 -6.653 -15.235 1.00 83.31 77 THR A CA 1
ATOM 543 C C . THR A 1 77 ? 16.233 -5.242 -15.081 1.00 83.31 77 THR A C 1
ATOM 545 O O . THR A 1 77 ? 16.913 -4.377 -14.531 1.00 83.31 77 THR A O 1
ATOM 548 N N . ILE A 1 78 ? 15.019 -4.997 -15.564 1.00 81.75 78 ILE A N 1
ATOM 549 C CA . ILE A 1 78 ? 14.303 -3.750 -15.311 1.00 81.75 78 ILE A CA 1
ATOM 550 C C . ILE A 1 78 ? 13.441 -3.975 -14.073 1.00 81.75 78 ILE A C 1
ATOM 552 O O . ILE A 1 78 ? 12.429 -4.678 -14.120 1.00 81.75 78 ILE A O 1
ATOM 556 N N . ASN A 1 79 ? 13.853 -3.388 -12.951 1.00 69.25 79 ASN A N 1
ATOM 557 C CA . ASN A 1 79 ? 13.092 -3.394 -11.707 1.00 69.25 79 ASN A CA 1
ATOM 558 C C . ASN A 1 79 ? 11.868 -2.485 -11.868 1.00 69.25 79 ASN A C 1
ATOM 560 O O . ASN A 1 79 ? 11.899 -1.321 -11.480 1.00 69.25 79 ASN A O 1
ATOM 564 N N . GLY A 1 80 ? 10.821 -3.031 -12.490 1.00 55.66 80 GLY A N 1
ATOM 565 C CA . GLY A 1 80 ? 9.480 -2.467 -12.596 1.00 55.66 80 GLY A CA 1
ATOM 566 C C . GLY A 1 80 ? 9.424 -1.008 -13.043 1.00 55.66 80 GLY A C 1
ATOM 567 O O . GLY A 1 80 ? 9.447 -0.096 -12.224 1.00 55.66 80 GLY A O 1
ATOM 568 N N . THR A 1 81 ? 9.159 -0.777 -14.326 1.00 50.28 81 THR A N 1
ATOM 569 C CA . THR A 1 81 ? 8.522 0.459 -14.817 1.00 50.28 81 THR A CA 1
ATOM 570 C C . THR A 1 81 ? 7.033 0.466 -14.450 1.00 50.28 81 THR A C 1
ATOM 572 O O . THR A 1 81 ? 6.172 0.690 -15.302 1.00 50.28 81 THR A O 1
ATOM 575 N N . GLY A 1 82 ? 6.704 0.127 -13.201 1.00 53.62 82 GLY A N 1
ATOM 576 C CA . GLY A 1 82 ? 5.340 0.214 -12.708 1.00 53.62 82 GLY A CA 1
ATOM 577 C C . GLY A 1 82 ? 4.902 1.669 -12.787 1.00 53.62 82 GLY A C 1
ATOM 578 O O . GLY A 1 82 ? 5.562 2.550 -12.244 1.00 53.62 82 GLY A O 1
ATOM 579 N N . ALA A 1 83 ? 3.821 1.927 -13.511 1.00 56.88 83 ALA A N 1
ATOM 580 C CA . ALA A 1 83 ? 3.048 3.140 -13.339 1.00 56.88 83 ALA A CA 1
ATOM 581 C C . ALA A 1 83 ? 2.364 3.021 -11.969 1.00 56.88 83 ALA A C 1
ATOM 583 O O . ALA A 1 83 ? 1.387 2.288 -11.829 1.00 56.88 83 ALA A O 1
ATOM 584 N N . TYR A 1 84 ? 2.925 3.662 -10.947 1.00 61.97 84 TYR A N 1
ATOM 585 C CA . TYR A 1 84 ? 2.377 3.639 -9.594 1.00 61.97 84 TYR A CA 1
ATOM 586 C C . TYR A 1 84 ? 1.415 4.807 -9.413 1.00 61.97 84 TYR A C 1
ATOM 588 O O . TYR A 1 84 ? 1.776 5.954 -9.665 1.00 61.97 84 TYR A O 1
ATOM 596 N N . SER A 1 85 ? 0.198 4.537 -8.953 1.00 65.81 85 SER A N 1
ATOM 597 C CA . SER A 1 85 ? -0.691 5.596 -8.477 1.00 65.81 85 SER A CA 1
ATOM 598 C C . SER A 1 85 ? -0.396 5.871 -7.010 1.00 65.81 85 SER A C 1
ATOM 600 O O . SER A 1 85 ? -0.366 4.953 -6.191 1.00 65.81 85 SER A O 1
ATOM 602 N N . VAL A 1 86 ? -0.209 7.145 -6.673 1.00 74.06 86 VAL A N 1
ATOM 603 C CA . VAL A 1 86 ? -0.236 7.581 -5.275 1.00 74.06 86 VAL A CA 1
ATOM 604 C C . VAL A 1 86 ? -1.686 7.521 -4.814 1.00 74.06 86 VAL A C 1
ATOM 606 O O . VAL A 1 86 ? -2.584 7.989 -5.511 1.00 74.06 86 VAL A O 1
ATOM 609 N N . GLY A 1 87 ? -1.936 6.945 -3.650 1.00 72.50 87 GLY A N 1
ATOM 610 C CA . GLY A 1 87 ? -3.276 6.844 -3.093 1.00 72.50 87 GLY A CA 1
ATOM 611 C C . GLY A 1 87 ? -3.240 6.817 -1.582 1.00 72.50 87 GLY A C 1
ATOM 612 O O . GLY A 1 87 ? -2.186 6.985 -0.968 1.00 72.50 87 GLY A O 1
ATOM 613 N N . GLY A 1 88 ? -4.397 6.635 -0.972 1.00 74.56 88 GLY A N 1
ATOM 614 C CA . GLY A 1 88 ? -4.509 6.779 0.462 1.00 74.56 88 GLY A CA 1
ATOM 615 C C . GLY A 1 88 ? -5.908 6.574 0.994 1.00 74.56 88 GLY A C 1
ATOM 616 O O . GLY A 1 88 ? -6.793 6.091 0.289 1.00 74.56 88 GLY A O 1
ATOM 617 N N . TRP A 1 89 ? -6.097 6.965 2.248 1.00 71.56 89 TRP A N 1
ATOM 618 C CA . TRP A 1 89 ? -7.390 6.947 2.918 1.00 71.56 89 TRP A CA 1
ATOM 619 C C . TRP A 1 89 ? -7.684 8.300 3.551 1.00 71.56 89 TRP A C 1
ATOM 621 O O . TRP A 1 89 ? -6.790 8.916 4.134 1.00 71.56 89 TRP A O 1
ATOM 631 N N . VAL A 1 90 ? -8.932 8.751 3.457 1.00 77.06 90 VAL A N 1
ATOM 632 C CA . VAL A 1 90 ? -9.417 9.966 4.117 1.00 77.06 90 VAL A CA 1
ATOM 633 C C . VAL A 1 90 ? -10.405 9.604 5.213 1.00 77.06 90 VAL A C 1
ATOM 635 O O . VAL A 1 90 ? -11.311 8.796 5.004 1.00 77.06 90 VAL A O 1
ATOM 638 N N . SER A 1 91 ? -10.234 10.217 6.381 1.00 69.50 91 SER A N 1
ATOM 639 C CA . SER A 1 91 ? -11.135 10.069 7.526 1.00 69.50 91 SER A CA 1
ATOM 640 C C . SER A 1 91 ? -11.466 11.424 8.158 1.00 69.50 91 SER A C 1
ATOM 642 O O . SER A 1 91 ? -10.687 12.373 8.051 1.00 69.50 91 SER A O 1
ATOM 644 N N . GLY A 1 92 ? -12.626 11.501 8.816 1.00 69.88 92 GLY A N 1
ATOM 645 C CA . GLY A 1 92 ? -13.115 12.703 9.496 1.00 69.88 92 GLY A CA 1
ATOM 646 C C . GLY A 1 92 ? -13.570 13.843 8.578 1.00 69.88 92 GLY A C 1
ATOM 647 O O . GLY A 1 92 ? -13.887 14.917 9.073 1.00 69.88 92 GLY A O 1
ATOM 648 N N . LEU A 1 93 ? -13.636 13.638 7.259 1.00 78.12 93 LEU A N 1
ATOM 649 C CA . LEU A 1 93 ? -14.008 14.674 6.299 1.00 78.12 93 LEU A CA 1
ATOM 650 C C . LEU A 1 93 ? -15.474 15.101 6.462 1.00 78.12 93 LEU A C 1
ATOM 652 O O . LEU A 1 93 ? -16.395 14.293 6.332 1.00 78.12 93 LEU A O 1
ATOM 656 N N . GLN A 1 94 ? -15.670 16.397 6.684 1.00 79.25 94 GLN A N 1
ATOM 657 C CA . GLN A 1 94 ? -16.943 17.102 6.663 1.00 79.25 94 GLN A CA 1
ATOM 658 C C . GLN A 1 94 ? -16.929 18.086 5.488 1.00 79.25 94 GLN A C 1
ATOM 660 O O . GLN A 1 94 ? -16.278 19.127 5.528 1.00 79.25 94 GLN A O 1
ATOM 665 N N . GLY A 1 95 ? -17.642 17.746 4.414 1.00 82.38 95 GLY A N 1
ATOM 666 C CA . GLY A 1 95 ? -17.698 18.559 3.198 1.00 82.38 95 GLY A CA 1
ATOM 667 C C . GLY A 1 95 ? -16.674 18.136 2.145 1.00 82.38 95 GLY A C 1
ATOM 668 O O . GLY A 1 95 ? -16.476 16.946 1.907 1.00 82.38 95 GLY A O 1
ATOM 669 N N . MET A 1 96 ? -16.081 19.116 1.460 1.00 86.00 96 MET A N 1
ATOM 670 C CA . MET A 1 96 ? -15.153 18.876 0.352 1.00 86.00 96 MET A CA 1
ATOM 671 C C . MET A 1 96 ? -13.700 19.129 0.749 1.00 86.00 96 MET A C 1
ATOM 673 O O . MET A 1 96 ? -13.381 20.111 1.427 1.00 86.00 96 MET A O 1
ATOM 677 N N . LEU A 1 97 ? -12.818 18.276 0.237 1.00 86.00 97 LEU A N 1
ATOM 678 C CA . LEU A 1 97 ? -11.372 18.344 0.402 1.00 86.00 97 LEU A CA 1
ATOM 679 C C . LEU A 1 97 ? -10.693 18.272 -0.962 1.00 86.00 97 LEU A C 1
ATOM 681 O O . LEU A 1 97 ? -10.966 17.355 -1.732 1.00 86.00 97 LEU A O 1
ATOM 685 N N . SER A 1 98 ? -9.773 19.195 -1.242 1.00 89.56 98 SER A N 1
ATOM 686 C CA . SER A 1 98 ? -8.877 19.076 -2.392 1.00 89.56 98 SER A CA 1
ATOM 687 C C . SER A 1 98 ? -7.520 18.548 -1.943 1.00 89.56 98 SER A C 1
ATOM 689 O O . SER A 1 98 ? -6.921 19.077 -1.008 1.00 89.56 98 SER A O 1
ATOM 691 N N . LEU A 1 99 ? -7.013 17.542 -2.645 1.00 88.06 99 LEU A N 1
ATOM 692 C CA . LEU A 1 99 ? -5.652 17.033 -2.541 1.00 88.06 99 LEU A CA 1
ATOM 693 C C . LEU A 1 99 ? -4.901 17.335 -3.834 1.00 88.06 99 LEU A C 1
ATOM 695 O O . LEU A 1 99 ? -5.502 17.338 -4.909 1.00 88.06 99 LEU A O 1
ATOM 699 N N . GLN A 1 100 ? -3.595 17.553 -3.743 1.00 89.25 100 GLN A N 1
ATOM 700 C CA . GLN A 1 100 ? -2.735 17.702 -4.913 1.00 89.25 100 GLN A CA 1
ATOM 701 C C . GLN A 1 100 ? -1.439 16.923 -4.728 1.00 89.25 100 GLN A C 1
ATOM 703 O O . GLN A 1 100 ? -0.754 17.085 -3.722 1.00 89.25 100 GLN A O 1
ATOM 708 N N . ASN A 1 101 ? -1.080 16.111 -5.714 1.00 86.50 101 ASN A N 1
ATOM 709 C CA . ASN A 1 101 ? 0.268 15.599 -5.865 1.00 86.50 101 ASN A CA 1
ATOM 710 C C . ASN A 1 101 ? 1.108 16.631 -6.626 1.00 86.50 101 ASN A C 1
ATOM 712 O O . ASN A 1 101 ? 0.906 16.860 -7.820 1.00 86.50 101 ASN A O 1
ATOM 716 N N . THR A 1 102 ? 2.066 17.252 -5.942 1.00 83.00 102 THR A N 1
ATOM 717 C CA . THR A 1 102 ? 2.863 18.350 -6.511 1.00 83.00 102 THR A CA 1
ATOM 718 C C . THR A 1 102 ? 3.940 17.878 -7.487 1.00 83.00 102 THR A C 1
ATOM 720 O O . THR A 1 102 ? 4.610 18.709 -8.085 1.00 83.00 102 THR A O 1
ATOM 723 N N . TYR A 1 103 ? 4.160 16.566 -7.635 1.00 82.94 103 TYR A N 1
ATOM 724 C CA . TYR A 1 103 ? 5.135 16.039 -8.594 1.00 82.94 103 TYR A CA 1
ATOM 725 C C . TYR A 1 103 ? 4.643 16.144 -10.046 1.00 82.94 103 TYR A C 1
ATOM 727 O O . TYR A 1 103 ? 5.423 16.439 -10.947 1.00 82.94 103 TYR A O 1
ATOM 735 N N . ASN A 1 104 ? 3.357 15.880 -10.280 1.00 82.06 104 ASN A N 1
ATOM 736 C CA . ASN A 1 104 ? 2.758 15.774 -11.616 1.00 82.06 104 ASN A CA 1
ATOM 737 C C . ASN A 1 104 ? 1.517 16.667 -11.798 1.00 82.06 104 ASN A C 1
ATOM 739 O O . ASN A 1 104 ? 0.741 16.466 -12.743 1.00 82.06 104 ASN A O 1
ATOM 743 N N . ASP A 1 105 ? 1.327 17.626 -10.889 1.00 86.50 105 ASP A N 1
ATOM 744 C CA . ASP A 1 105 ? 0.159 18.505 -10.811 1.00 86.50 105 ASP A CA 1
ATOM 745 C C . ASP A 1 105 ? -1.156 17.726 -10.912 1.00 86.50 105 ASP A C 1
ATOM 747 O O . ASP A 1 105 ? -2.066 18.087 -11.667 1.00 86.50 105 ASP A O 1
ATOM 751 N N . ASP A 1 106 ? -1.229 16.578 -10.240 1.00 88.50 106 ASP A N 1
ATOM 752 C CA . ASP A 1 106 ? -2.454 15.796 -10.180 1.00 88.50 106 ASP A CA 1
ATOM 753 C C . ASP A 1 106 ? -3.303 16.242 -9.001 1.00 88.50 106 ASP A C 1
ATOM 755 O O . ASP A 1 106 ? -2.839 16.220 -7.863 1.00 88.50 106 ASP A O 1
ATOM 759 N N . SER A 1 107 ? -4.541 16.635 -9.267 1.00 91.44 107 SER A N 1
ATOM 760 C CA . SER A 1 107 ? -5.448 17.161 -8.253 1.00 91.44 107 SER A CA 1
ATOM 761 C C . SER A 1 107 ? -6.671 16.273 -8.141 1.00 91.44 107 SER A C 1
ATOM 763 O O . SER A 1 107 ? -7.236 15.839 -9.143 1.00 91.44 107 SER A O 1
ATOM 765 N N . LEU A 1 108 ? -7.102 16.041 -6.909 1.00 90.00 108 LEU A N 1
ATOM 766 C CA . LEU A 1 108 ? -8.250 15.211 -6.584 1.00 90.00 108 LEU A CA 1
ATOM 767 C C . LEU A 1 108 ? -9.157 15.952 -5.608 1.00 90.00 108 LEU A C 1
ATOM 769 O O . LEU A 1 108 ? -8.686 16.483 -4.606 1.00 90.00 108 LEU A O 1
ATOM 773 N N . THR A 1 109 ? -10.460 15.959 -5.871 1.00 90.88 109 THR A N 1
ATOM 774 C CA . THR A 1 109 ? -11.462 16.467 -4.929 1.00 90.88 109 THR A CA 1
ATOM 775 C C . THR A 1 109 ? -12.235 15.302 -4.332 1.00 90.88 109 THR A C 1
ATOM 777 O O . THR A 1 109 ? -12.712 14.428 -5.052 1.00 90.88 109 THR A O 1
ATOM 780 N N . LEU A 1 110 ? -12.357 15.299 -3.011 1.00 87.31 110 LEU A N 1
ATOM 781 C CA . LEU A 1 110 ? -13.032 14.280 -2.223 1.00 87.31 110 LEU A CA 1
ATOM 782 C C . LEU A 1 110 ? -14.231 14.903 -1.514 1.00 87.31 110 LEU A C 1
ATOM 784 O O . LEU A 1 110 ? -14.143 16.025 -1.018 1.00 87.31 110 LEU A O 1
ATOM 788 N N . SER A 1 111 ? -15.340 14.169 -1.461 1.00 88.06 111 SER A N 1
ATOM 789 C CA . SER A 1 111 ? -16.595 14.592 -0.822 1.00 88.06 111 SER A CA 1
ATOM 790 C C . SER A 1 111 ? -17.050 13.646 0.294 1.00 88.06 111 SER A C 1
ATOM 792 O O . SER A 1 111 ? -18.194 13.710 0.735 1.00 88.06 111 SER A O 1
ATOM 794 N N . GLY A 1 112 ? -16.187 12.719 0.706 1.00 80.56 112 GLY A N 1
ATOM 795 C CA . GLY A 1 112 ? -16.487 11.728 1.729 1.00 80.56 112 GLY A CA 1
ATOM 796 C C . GLY A 1 112 ? -15.235 11.010 2.218 1.00 80.56 112 GLY A C 1
ATOM 797 O O . GLY A 1 112 ? -14.167 11.103 1.613 1.00 80.56 112 GLY A O 1
ATOM 798 N N . ASN A 1 113 ? -15.389 10.302 3.333 1.00 73.00 113 ASN A N 1
ATOM 799 C CA . ASN A 1 113 ? -14.362 9.419 3.875 1.00 73.00 113 ASN A CA 1
ATOM 800 C C . ASN A 1 113 ? -14.202 8.180 2.991 1.00 73.00 113 ASN A C 1
ATOM 802 O O . ASN A 1 113 ? -15.166 7.743 2.362 1.00 73.00 113 ASN A O 1
ATOM 806 N N . GLY A 1 114 ? -13.011 7.587 2.981 1.00 68.31 114 GLY A N 1
ATOM 807 C CA . GLY A 1 114 ? -12.747 6.379 2.207 1.00 68.31 114 GLY A CA 1
ATOM 808 C C . GLY A 1 114 ? -11.414 6.392 1.465 1.00 68.31 114 GLY A C 1
ATOM 809 O O . GLY A 1 114 ? -10.593 7.296 1.658 1.00 68.31 114 GLY A O 1
ATOM 810 N N . PRO A 1 115 ? -11.183 5.380 0.613 1.00 70.69 115 PRO A N 1
ATOM 811 C CA . PRO A 1 115 ? -9.963 5.277 -0.164 1.00 70.69 115 PRO A CA 1
ATOM 812 C C . PRO A 1 115 ? -9.947 6.320 -1.282 1.00 70.69 115 PRO A C 1
ATOM 814 O O . PRO A 1 115 ? -10.981 6.668 -1.852 1.00 70.69 115 PRO A O 1
ATOM 817 N N . PHE A 1 116 ? -8.754 6.764 -1.656 1.00 78.31 116 PHE A N 1
ATOM 818 C CA . PHE A 1 116 ? -8.545 7.646 -2.797 1.00 78.31 116 PHE A CA 1
ATOM 819 C C . PHE A 1 116 ? -7.295 7.254 -3.583 1.00 78.31 116 PHE A C 1
ATOM 821 O O . PHE A 1 116 ? -6.376 6.631 -3.050 1.00 78.31 116 PHE A O 1
ATOM 828 N N . HIS A 1 117 ? -7.245 7.640 -4.855 1.00 80.50 117 HIS A N 1
ATOM 829 C CA . HIS A 1 117 ? -6.053 7.525 -5.689 1.00 80.50 117 HIS A CA 1
ATOM 830 C C . HIS A 1 117 ? -5.960 8.708 -6.650 1.00 80.50 117 HIS A C 1
ATOM 832 O O . HIS A 1 117 ? -6.964 9.184 -7.176 1.00 80.50 117 HIS A O 1
ATOM 838 N N . PHE A 1 118 ? -4.736 9.169 -6.872 1.00 82.88 118 PHE A N 1
ATOM 839 C CA . PHE A 1 118 ? -4.379 10.093 -7.937 1.00 82.88 118 PHE A CA 1
ATOM 840 C C . PHE A 1 118 ? -4.448 9.361 -9.287 1.00 82.88 118 PHE A C 1
ATOM 842 O O . PHE A 1 118 ? -4.074 8.187 -9.399 1.00 82.88 118 PHE A O 1
ATOM 849 N N . GLY A 1 119 ? -4.978 10.036 -10.305 1.00 78.94 119 GLY A N 1
ATOM 850 C CA . GLY A 1 119 ? -5.211 9.474 -11.635 1.00 78.94 119 GLY A CA 1
ATOM 851 C C . GLY A 1 119 ? -3.965 9.460 -12.523 1.00 78.94 119 GLY A C 1
ATOM 852 O O . GLY A 1 119 ? -3.865 8.634 -13.430 1.00 78.94 119 GLY A O 1
ATOM 853 N N . LYS A 1 120 ? -2.997 10.345 -12.271 1.00 81.19 120 LYS A N 1
ATOM 854 C CA . LYS A 1 120 ? -1.733 10.418 -13.007 1.00 81.19 120 LYS A CA 1
ATOM 855 C C . LYS A 1 120 ? -0.695 9.496 -12.352 1.00 81.19 120 LYS A C 1
ATOM 857 O O . LYS A 1 120 ? -0.339 9.722 -11.193 1.00 81.19 120 LYS A O 1
ATOM 862 N N . PRO A 1 121 ? -0.164 8.497 -13.076 1.00 74.19 121 PRO A N 1
ATOM 863 C CA . PRO A 1 121 ? 0.829 7.576 -12.533 1.00 74.19 121 PRO A CA 1
ATOM 864 C C . PRO A 1 121 ? 2.214 8.216 -12.361 1.00 74.19 121 PRO A C 1
ATOM 866 O O . PRO A 1 121 ? 2.551 9.202 -13.020 1.00 74.19 121 PRO A O 1
ATOM 869 N N . LEU A 1 122 ? 3.031 7.617 -11.494 1.00 71.62 122 LEU A N 1
ATOM 870 C CA . LEU A 1 122 ? 4.420 7.976 -11.208 1.00 71.62 122 LEU A CA 1
ATOM 871 C C . LEU A 1 122 ? 5.349 6.798 -11.519 1.00 71.62 122 LEU A C 1
ATOM 873 O O . LEU A 1 122 ? 4.968 5.636 -11.383 1.00 71.62 122 LEU A O 1
ATOM 877 N N . ALA A 1 123 ? 6.583 7.107 -11.915 1.00 66.75 123 ALA A N 1
ATOM 878 C CA . ALA A 1 123 ? 7.624 6.103 -12.107 1.00 66.75 123 ALA A CA 1
ATOM 879 C C . ALA A 1 123 ? 8.190 5.610 -10.762 1.00 66.75 123 ALA A C 1
ATOM 881 O O . ALA A 1 123 ? 8.203 6.343 -9.772 1.00 66.75 123 ALA A O 1
ATOM 882 N N . ASN A 1 124 ? 8.706 4.378 -10.741 1.00 61.59 124 ASN A N 1
ATOM 883 C CA . ASN A 1 124 ? 9.422 3.822 -9.590 1.00 61.59 124 ASN A CA 1
ATOM 884 C C . ASN A 1 124 ? 10.580 4.735 -9.145 1.00 61.59 124 ASN A C 1
ATOM 886 O O . ASN A 1 124 ? 11.269 5.314 -9.987 1.00 61.59 124 ASN A O 1
ATOM 890 N N . GLY A 1 125 ? 10.836 4.842 -7.841 1.00 57.53 125 GLY A N 1
ATOM 891 C CA . GLY A 1 125 ? 11.934 5.650 -7.297 1.00 57.53 125 GLY A CA 1
ATOM 892 C C . GLY A 1 125 ? 11.682 7.159 -7.265 1.00 57.53 125 GLY A C 1
ATOM 893 O O . GLY A 1 125 ? 12.511 7.892 -6.728 1.00 57.53 125 GLY A O 1
ATOM 894 N N . VAL A 1 126 ? 10.560 7.642 -7.808 1.00 64.75 126 VAL A N 1
ATOM 895 C CA . VAL A 1 126 ? 10.191 9.059 -7.730 1.00 64.75 126 VAL A CA 1
ATOM 896 C C . VAL A 1 126 ? 9.731 9.406 -6.315 1.00 64.75 126 VAL A C 1
ATOM 898 O O . VAL A 1 126 ? 8.917 8.701 -5.713 1.00 64.75 126 VAL A O 1
ATOM 901 N N . SER A 1 127 ? 10.234 10.528 -5.801 1.00 68.38 127 SER A N 1
ATOM 902 C CA . SER A 1 127 ? 9.688 11.175 -4.609 1.00 68.38 127 SER A CA 1
ATOM 903 C C . SER A 1 127 ? 8.514 12.074 -4.994 1.00 68.38 127 SER A C 1
ATOM 905 O O . SER A 1 127 ? 8.609 12.858 -5.939 1.00 68.38 127 SER A O 1
ATOM 907 N N . PHE A 1 128 ? 7.417 11.982 -4.250 1.00 72.88 128 PHE A N 1
ATOM 908 C CA . PHE A 1 128 ? 6.221 12.804 -4.444 1.00 72.88 128 PHE A CA 1
ATOM 909 C C . PHE A 1 128 ? 5.824 13.489 -3.141 1.00 72.88 128 PHE A C 1
ATOM 911 O O . PHE A 1 128 ? 6.204 13.022 -2.072 1.00 72.88 128 PHE A O 1
ATOM 918 N N . THR A 1 129 ? 5.009 14.542 -3.229 1.00 76.81 129 THR A N 1
ATOM 919 C CA . THR A 1 129 ? 4.430 15.236 -2.070 1.00 76.81 129 THR A CA 1
ATOM 920 C C . THR A 1 129 ? 2.940 15.439 -2.303 1.00 76.81 129 THR A C 1
ATOM 922 O O . THR A 1 129 ? 2.543 15.906 -3.370 1.00 76.81 129 THR A O 1
ATOM 925 N N . VAL A 1 130 ? 2.121 15.111 -1.305 1.00 81.75 130 VAL A N 1
ATOM 926 C CA . VAL A 1 130 ? 0.681 15.378 -1.290 1.00 81.75 130 VAL A CA 1
ATOM 927 C C . VAL A 1 130 ? 0.405 16.598 -0.417 1.00 81.75 130 VAL A C 1
ATOM 929 O 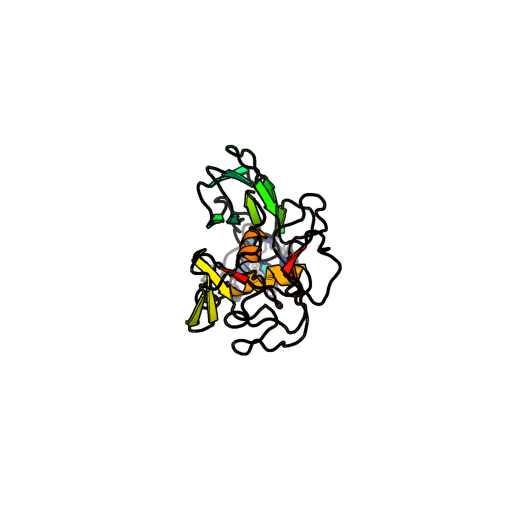O . VAL A 1 130 ? 0.781 16.654 0.754 1.00 81.75 130 VAL A O 1
ATOM 932 N N . THR A 1 131 ? -0.260 17.595 -0.985 1.00 83.25 131 THR A N 1
ATOM 933 C CA . THR A 1 131 ? -0.661 18.828 -0.303 1.00 83.25 131 THR A CA 1
ATOM 934 C C . THR A 1 131 ? -2.179 18.964 -0.269 1.00 83.25 131 THR A C 1
ATOM 936 O O . THR A 1 131 ? -2.903 18.266 -0.977 1.00 83.25 131 THR A O 1
ATOM 939 N N . ILE A 1 132 ? -2.654 19.871 0.588 1.00 84.44 132 ILE A N 1
ATOM 940 C CA . ILE A 1 132 ? -4.064 20.237 0.727 1.00 84.44 132 ILE A CA 1
ATOM 941 C C . ILE A 1 132 ? -4.183 21.708 0.311 1.00 84.44 132 ILE A C 1
ATOM 943 O O . ILE A 1 132 ? -3.882 22.579 1.129 1.00 84.44 132 ILE A O 1
ATOM 947 N N . PRO A 1 133 ? -4.532 22.010 -0.954 1.00 79.31 133 PRO A N 1
ATOM 948 C CA . PRO A 1 133 ? -4.576 23.388 -1.445 1.00 79.31 133 PRO A CA 1
ATOM 949 C C . PRO A 1 133 ? -5.713 24.208 -0.826 1.00 79.31 133 PRO A C 1
ATOM 951 O O . PRO A 1 133 ? -5.548 25.400 -0.581 1.00 79.31 133 PRO A O 1
ATOM 954 N N . THR A 1 134 ? -6.863 23.576 -0.571 1.00 69.06 134 THR A N 1
ATOM 955 C CA . THR A 1 134 ? -8.055 24.214 -0.000 1.00 69.06 134 THR A CA 1
ATOM 956 C C . THR A 1 134 ? -8.866 23.221 0.829 1.00 69.06 134 THR A C 1
ATOM 958 O O . THR A 1 134 ? -9.011 22.049 0.468 1.00 69.06 134 THR A O 1
ATOM 961 N N . THR A 1 135 ? -9.440 23.705 1.930 1.00 63.56 135 THR A N 1
ATOM 962 C CA . THR A 1 135 ? -10.460 22.992 2.699 1.00 63.56 135 THR A CA 1
ATOM 963 C C . THR A 1 135 ? -11.705 23.862 2.842 1.00 63.56 135 THR A C 1
ATOM 965 O O . THR A 1 135 ? -11.626 25.069 3.073 1.00 63.56 135 THR A O 1
ATOM 968 N N . SER A 1 136 ? -12.882 23.259 2.687 1.00 63.38 136 SER A N 1
ATOM 969 C CA . SER A 1 136 ? -14.155 23.934 2.945 1.00 63.38 136 SER A CA 1
ATOM 970 C C . SER A 1 136 ? -14.456 23.900 4.447 1.00 63.38 136 SER A C 1
ATOM 972 O O . SER A 1 136 ? -15.185 23.030 4.908 1.00 63.38 136 SER A O 1
ATOM 974 N N . GLY A 1 137 ? -13.897 24.834 5.221 1.00 66.06 137 GLY A N 1
ATOM 975 C CA . GLY A 1 137 ? -14.304 25.061 6.618 1.00 66.06 137 GLY A CA 1
ATOM 976 C C . GLY A 1 137 ? -13.852 24.011 7.644 1.00 66.06 137 GLY A C 1
ATOM 977 O O . GLY A 1 137 ? -14.280 24.085 8.791 1.00 66.06 137 GLY A O 1
ATOM 978 N N . GLN A 1 138 ? -12.975 23.075 7.267 1.00 73.88 138 GLN A N 1
ATOM 979 C CA . GLN A 1 138 ? -12.407 22.059 8.161 1.00 73.88 138 GLN A CA 1
ATOM 980 C C . GLN A 1 138 ? -10.878 22.016 8.050 1.00 73.88 138 GLN A C 1
ATOM 982 O O . GLN A 1 138 ? -10.325 22.216 6.972 1.00 73.88 138 GLN A O 1
ATOM 987 N N . SER A 1 139 ? -10.171 21.742 9.145 1.00 72.81 139 SER A N 1
ATOM 988 C CA . SER A 1 139 ? -8.715 21.554 9.122 1.00 72.81 139 SER A CA 1
ATOM 989 C C . SER A 1 139 ? -8.374 20.105 8.793 1.00 72.81 139 SER A C 1
ATOM 991 O O . SER A 1 139 ? -8.797 19.203 9.504 1.00 72.81 139 SER A O 1
ATOM 993 N N . CYS A 1 140 ? -7.580 19.874 7.750 1.00 75.06 140 CYS A N 1
ATOM 994 C CA . CYS A 1 140 ? -7.098 18.545 7.380 1.00 75.06 140 CYS A CA 1
ATOM 995 C C . CYS A 1 140 ? -5.570 18.514 7.340 1.00 75.06 140 CYS A C 1
ATOM 997 O O . CYS A 1 140 ? -4.927 19.532 7.077 1.00 75.06 140 CYS A O 1
ATOM 999 N N . ARG A 1 141 ? -4.981 17.340 7.568 1.00 72.12 141 ARG A N 1
ATOM 1000 C CA . ARG A 1 141 ? -3.537 17.104 7.471 1.00 72.12 141 ARG A CA 1
ATOM 1001 C C . ARG A 1 141 ? -3.228 15.832 6.696 1.00 72.12 141 ARG A C 1
ATOM 1003 O O . ARG A 1 141 ? -4.005 14.882 6.707 1.00 72.12 141 ARG A O 1
ATOM 1010 N N . VAL A 1 142 ? -2.072 15.851 6.042 1.00 73.38 142 VAL A N 1
ATOM 1011 C CA . VAL A 1 142 ? -1.480 14.721 5.326 1.00 73.38 142 VAL A CA 1
ATOM 1012 C C . VAL A 1 142 ? -0.436 14.078 6.232 1.00 73.38 142 VAL A C 1
ATOM 1014 O O . VAL A 1 142 ? 0.532 14.738 6.606 1.00 73.38 142 VAL A O 1
ATOM 1017 N N . ASP A 1 143 ? -0.636 12.806 6.549 1.00 65.75 143 ASP A N 1
ATOM 1018 C CA . ASP A 1 143 ? 0.262 11.950 7.313 1.00 65.75 143 ASP A CA 1
ATOM 1019 C C . ASP A 1 143 ? 0.848 10.874 6.387 1.00 65.75 143 ASP A C 1
ATOM 1021 O O . ASP A 1 143 ? 0.132 10.261 5.591 1.00 65.75 143 ASP A O 1
ATOM 1025 N N . VAL A 1 144 ? 2.159 10.643 6.469 1.00 59.34 144 VAL A N 1
ATOM 1026 C CA . VAL A 1 144 ? 2.858 9.651 5.639 1.00 59.34 144 VAL A CA 1
ATOM 1027 C C . VAL A 1 144 ? 3.569 8.652 6.542 1.00 59.34 144 VAL A C 1
ATOM 1029 O O . VAL A 1 144 ? 4.186 9.018 7.543 1.00 59.34 144 VAL A O 1
ATOM 1032 N N . ASP A 1 145 ? 3.464 7.371 6.196 1.00 54.00 145 ASP A N 1
ATOM 1033 C CA . ASP A 1 145 ? 3.916 6.249 7.026 1.00 54.00 145 ASP A CA 1
ATOM 1034 C C . ASP A 1 145 ? 5.445 6.008 7.000 1.00 54.00 145 ASP A C 1
ATOM 1036 O O . ASP A 1 145 ? 5.919 4.991 7.508 1.00 54.00 145 ASP A O 1
ATOM 1040 N N . ASP A 1 146 ? 6.251 6.929 6.456 1.00 43.75 146 ASP A N 1
ATOM 1041 C CA . ASP A 1 146 ? 7.695 6.732 6.217 1.00 43.75 146 ASP A CA 1
ATOM 1042 C C . ASP A 1 146 ? 8.594 6.923 7.457 1.00 43.75 146 ASP A C 1
ATOM 1044 O O . ASP A 1 146 ? 9.815 6.797 7.377 1.00 43.75 146 ASP A O 1
ATOM 1048 N N . GLY A 1 147 ? 8.017 7.202 8.629 1.00 39.00 147 GLY A N 1
ATOM 1049 C CA . GLY A 1 147 ? 8.800 7.474 9.838 1.00 39.00 147 GLY A CA 1
ATOM 1050 C C . GLY A 1 147 ? 9.471 8.853 9.855 1.00 39.00 147 GLY A C 1
ATOM 1051 O O . GLY A 1 147 ? 10.231 9.135 10.782 1.00 39.00 147 GLY A O 1
ATOM 1052 N N . GLY A 1 148 ? 9.169 9.719 8.886 1.00 32.72 148 GLY A N 1
ATOM 1053 C CA . GLY A 1 148 ? 9.701 11.068 8.748 1.00 32.72 148 GLY A CA 1
ATOM 1054 C C . GLY A 1 148 ? 8.635 12.166 8.773 1.00 32.72 148 GLY A C 1
ATOM 1055 O O . GLY A 1 148 ? 7.450 11.942 9.013 1.00 32.72 148 GLY A O 1
ATOM 1056 N N . VAL A 1 149 ? 9.120 13.395 8.580 1.00 32.12 149 VAL A N 1
ATOM 1057 C CA . VAL A 1 149 ? 8.398 14.684 8.637 1.00 32.12 149 VAL A CA 1
ATOM 1058 C C . VAL A 1 149 ? 7.771 15.055 7.284 1.00 32.12 149 VAL A C 1
ATOM 1060 O O . VAL A 1 149 ? 7.265 16.161 7.097 1.00 32.12 149 VAL A O 1
ATOM 1063 N N . ASN A 1 150 ? 7.823 14.167 6.298 1.00 35.47 150 ASN A N 1
ATOM 1064 C CA . ASN A 1 150 ? 7.534 14.553 4.930 1.00 35.47 150 ASN A CA 1
ATOM 1065 C C . ASN A 1 150 ? 6.062 14.332 4.611 1.00 35.47 150 ASN A C 1
ATOM 1067 O O . ASN A 1 150 ? 5.528 13.251 4.809 1.00 35.47 150 ASN A O 1
ATOM 1071 N N . LYS A 1 151 ? 5.423 15.350 4.025 1.00 45.66 151 LYS A N 1
ATOM 1072 C CA . LYS A 1 151 ? 4.100 15.270 3.375 1.00 45.66 151 LYS A CA 1
ATOM 1073 C C . LYS A 1 151 ? 4.157 14.450 2.069 1.00 45.66 151 LYS A C 1
ATOM 1075 O O . LYS A 1 151 ? 3.384 14.680 1.146 1.00 45.66 151 LYS A O 1
ATOM 1080 N N . GLY A 1 152 ? 5.135 13.556 1.954 1.00 46.75 152 GLY A N 1
ATOM 1081 C CA . GLY A 1 152 ? 5.556 12.854 0.755 1.00 46.75 152 GLY A CA 1
ATOM 1082 C C . GLY A 1 152 ? 6.468 11.672 1.082 1.00 46.75 152 GLY A C 1
ATOM 1083 O O . GLY A 1 152 ? 6.987 11.594 2.190 1.00 46.75 152 GLY A O 1
ATOM 1084 N N . GLY A 1 153 ? 6.668 10.762 0.129 1.00 44.56 153 GLY A N 1
ATOM 1085 C CA . GLY A 1 153 ? 7.545 9.596 0.279 1.00 44.56 153 GLY A CA 1
ATOM 1086 C C . GLY A 1 153 ? 8.254 9.228 -1.027 1.00 44.56 153 GLY A C 1
ATOM 1087 O O . GLY A 1 153 ? 7.925 9.758 -2.089 1.00 44.56 153 GLY A O 1
ATOM 1088 N N . THR A 1 154 ? 9.246 8.335 -0.953 1.00 39.62 154 THR A N 1
ATOM 1089 C CA . THR A 1 154 ? 9.996 7.828 -2.119 1.00 39.62 154 THR A CA 1
ATOM 1090 C C . THR A 1 154 ? 9.497 6.446 -2.502 1.00 39.62 154 THR A C 1
ATOM 1092 O O . THR A 1 154 ? 9.639 5.511 -1.714 1.00 39.62 154 THR A O 1
ATOM 1095 N N . LEU A 1 155 ? 8.954 6.307 -3.715 1.00 41.44 155 LEU A N 1
ATOM 1096 C CA . LEU A 1 155 ? 8.464 5.033 -4.248 1.00 41.44 155 LEU A CA 1
ATOM 1097 C C . LEU A 1 155 ? 9.580 3.977 -4.244 1.00 41.44 155 LEU A C 1
ATOM 1099 O O . LEU A 1 155 ? 10.470 4.007 -5.086 1.00 41.44 155 LEU A O 1
ATOM 1103 N N . SER A 1 156 ? 9.542 3.050 -3.286 1.00 35.12 156 SER A N 1
ATOM 1104 C CA . SER A 1 156 ? 10.414 1.874 -3.232 1.00 35.12 156 SER A CA 1
ATOM 1105 C C . SER A 1 156 ? 9.534 0.632 -3.115 1.00 35.12 156 SER A C 1
ATOM 1107 O O . SER A 1 156 ? 9.036 0.300 -2.040 1.00 35.12 156 SER A O 1
ATOM 1109 N N . GLY A 1 157 ? 9.280 -0.020 -4.252 1.00 41.88 157 GLY A N 1
ATOM 1110 C CA . GLY A 1 157 ? 8.300 -1.104 -4.360 1.00 41.88 157 GLY A CA 1
ATOM 1111 C C . GLY A 1 157 ? 6.872 -0.604 -4.611 1.00 41.88 157 GLY A C 1
ATOM 1112 O O . GLY A 1 157 ? 6.652 0.558 -4.933 1.00 41.88 157 GLY A O 1
ATOM 1113 N N . ASN A 1 158 ? 5.886 -1.501 -4.493 1.00 37.72 158 ASN A N 1
ATOM 1114 C CA . ASN A 1 158 ? 4.508 -1.242 -4.932 1.00 37.72 158 ASN A CA 1
ATOM 1115 C C . ASN A 1 158 ? 3.719 -0.227 -4.080 1.00 37.72 158 ASN A C 1
ATOM 1117 O O . ASN A 1 158 ? 2.588 0.091 -4.444 1.00 37.72 158 ASN A O 1
ATOM 1121 N N . TYR A 1 159 ? 4.238 0.227 -2.935 1.00 46.56 159 TYR A N 1
ATOM 1122 C CA . TYR A 1 159 ? 3.379 0.676 -1.838 1.00 46.56 159 TYR A CA 1
ATOM 1123 C C . TYR A 1 159 ? 3.867 1.965 -1.187 1.00 46.56 159 TYR A C 1
ATOM 1125 O O . TYR A 1 159 ? 4.868 1.981 -0.477 1.00 46.56 159 TYR A O 1
ATOM 1133 N N . LEU A 1 160 ? 3.101 3.032 -1.397 1.00 52.41 160 LEU A N 1
ATOM 1134 C CA . LEU A 1 160 ? 3.132 4.250 -0.599 1.00 52.41 160 LEU A CA 1
ATOM 1135 C C . LEU A 1 160 ? 1.706 4.783 -0.520 1.00 52.41 160 LEU A C 1
ATOM 1137 O O . LEU A 1 160 ? 1.170 5.315 -1.491 1.00 52.41 160 LEU A O 1
ATOM 1141 N N . THR A 1 161 ? 1.080 4.573 0.634 1.00 56.00 161 THR A N 1
ATOM 1142 C CA . THR A 1 161 ? -0.233 5.124 0.958 1.00 56.00 161 THR A CA 1
ATOM 1143 C C . THR A 1 161 ? -0.071 6.339 1.846 1.00 56.00 161 THR A C 1
ATOM 1145 O O . THR A 1 161 ? 0.723 6.340 2.784 1.00 56.00 161 THR A O 1
ATOM 1148 N N . VAL A 1 162 ? -0.836 7.375 1.543 1.00 65.56 162 VAL A N 1
ATOM 1149 C CA . VAL A 1 162 ? -0.924 8.589 2.341 1.00 65.56 162 VAL A CA 1
ATOM 1150 C C . VAL A 1 162 ? -2.178 8.513 3.207 1.00 65.56 162 VAL A C 1
ATOM 1152 O O . VAL A 1 162 ? -3.255 8.178 2.718 1.00 65.56 162 VAL A O 1
ATOM 1155 N N . SER A 1 163 ? -2.071 8.838 4.487 1.00 65.12 163 SER A N 1
ATOM 1156 C CA . SER A 1 163 ? -3.242 9.005 5.349 1.00 65.12 163 SER A CA 1
ATOM 1157 C C . SER A 1 163 ? -3.634 10.475 5.373 1.00 65.12 163 SER A C 1
ATOM 1159 O O . SER A 1 163 ? -2.792 11.344 5.582 1.00 65.12 163 SER A O 1
ATOM 1161 N N . VAL A 1 164 ? -4.910 10.783 5.158 1.00 71.12 164 VAL A N 1
ATOM 1162 C CA . VAL A 1 164 ? -5.427 12.145 5.309 1.00 71.12 164 VAL A CA 1
ATOM 1163 C C . VAL A 1 164 ? -6.442 12.171 6.438 1.00 71.12 164 VAL A C 1
ATOM 1165 O O . VAL A 1 164 ? -7.437 11.444 6.431 1.00 71.12 164 VAL A O 1
ATOM 1168 N N . VAL A 1 165 ? -6.177 13.022 7.423 1.00 68.88 165 VAL A N 1
ATOM 1169 C CA . VAL A 1 165 ? -7.017 13.175 8.611 1.00 68.88 165 VAL A CA 1
ATOM 1170 C C . VAL A 1 165 ? -7.577 14.586 8.625 1.00 68.88 165 VAL A C 1
ATOM 1172 O O . VAL A 1 165 ? -6.825 15.557 8.721 1.00 68.88 165 VAL A O 1
ATOM 1175 N N . CYS A 1 166 ? -8.894 14.692 8.512 1.00 68.38 166 CYS A N 1
ATOM 1176 C CA . CYS A 1 166 ? -9.650 15.926 8.661 1.00 68.38 166 CYS A CA 1
ATOM 1177 C C . CYS A 1 166 ? -10.236 15.982 10.072 1.00 68.38 166 CYS A C 1
ATOM 1179 O O . CYS A 1 166 ? -10.897 15.044 10.504 1.00 68.38 166 CYS A O 1
ATOM 1181 N N . ASP A 1 167 ? -9.909 17.024 10.828 1.00 70.06 167 ASP A N 1
ATOM 1182 C CA . ASP A 1 167 ? -10.091 17.039 12.275 1.00 70.06 167 ASP A CA 1
ATOM 1183 C C . ASP A 1 167 ? -11.525 17.344 12.723 1.00 70.06 167 ASP A C 1
ATOM 1185 O O . ASP A 1 167 ? -12.296 18.042 12.054 1.00 70.06 167 ASP A O 1
ATOM 1189 N N . GLY A 1 168 ? -11.798 16.823 13.920 1.00 49.31 168 GLY A N 1
ATOM 1190 C CA . GLY A 1 168 ? -12.972 16.982 14.768 1.00 49.31 168 GLY A CA 1
ATOM 1191 C C . GLY A 1 168 ? -12.873 15.955 15.903 1.00 49.31 168 GLY A C 1
ATOM 1192 O O . GLY A 1 168 ? -13.396 14.861 15.750 1.00 49.31 168 GLY A O 1
ATOM 1193 N N . ASP A 1 169 ? -12.139 16.308 16.965 1.00 42.34 169 ASP A N 1
ATOM 1194 C CA . ASP A 1 169 ? -11.922 15.601 18.242 1.00 42.34 169 ASP A CA 1
ATOM 1195 C C . ASP A 1 169 ? -11.416 14.142 18.209 1.00 42.34 169 ASP A C 1
ATOM 1197 O O . ASP A 1 169 ? -11.967 13.255 17.561 1.00 42.34 169 ASP A O 1
ATOM 1201 N N . ILE A 1 170 ? -10.387 13.865 19.026 1.00 49.25 170 ILE A N 1
ATOM 1202 C CA . ILE A 1 170 ? -10.127 12.512 19.536 1.00 49.25 170 ILE A CA 1
ATOM 1203 C C . ILE A 1 170 ? -11.457 12.043 20.123 1.00 49.25 170 ILE A C 1
ATOM 1205 O O . ILE A 1 170 ? -11.897 12.602 21.129 1.00 49.25 170 ILE A O 1
ATOM 1209 N N . ILE A 1 171 ? -12.111 11.057 19.500 1.00 49.06 171 ILE A N 1
ATOM 1210 C CA . ILE A 1 171 ? -13.322 10.477 20.080 1.00 49.06 171 ILE A CA 1
ATOM 1211 C C . ILE A 1 171 ? -12.913 9.983 21.466 1.00 49.06 171 ILE A C 1
ATOM 1213 O O . ILE A 1 171 ? -12.084 9.079 21.597 1.00 49.06 171 ILE A O 1
ATOM 1217 N N . ALA A 1 172 ? -13.433 10.636 22.507 1.00 48.88 172 ALA A N 1
ATOM 1218 C CA . ALA A 1 172 ? -13.209 10.205 23.874 1.00 48.88 172 ALA A CA 1
ATOM 1219 C C . ALA A 1 172 ? -13.613 8.732 23.969 1.00 48.88 172 ALA A C 1
ATOM 1221 O O . ALA A 1 172 ? -14.636 8.344 23.398 1.00 48.88 172 ALA A O 1
ATOM 1222 N N . ALA A 1 173 ? -12.803 7.924 24.661 1.00 52.41 173 ALA A N 1
ATOM 1223 C CA . ALA A 1 173 ? -13.084 6.509 24.860 1.00 52.41 173 ALA A CA 1
ATOM 1224 C C . ALA A 1 173 ? -14.557 6.339 25.259 1.00 52.41 173 ALA A C 1
ATOM 1226 O O . ALA A 1 173 ? -14.998 6.816 26.306 1.00 52.41 173 ALA A O 1
ATOM 1227 N N . SER A 1 174 ? -15.331 5.703 24.387 1.00 53.19 174 SER A N 1
ATOM 1228 C CA . SER A 1 174 ? -16.728 5.374 24.645 1.00 53.19 174 SER A CA 1
ATOM 1229 C C . SER A 1 174 ? -16.797 3.873 24.844 1.00 53.19 174 SER A C 1
ATOM 1231 O O . SER A 1 174 ? -16.035 3.132 24.237 1.00 53.19 174 SER A O 1
ATOM 1233 N N . SER A 1 175 ? -17.655 3.387 25.734 1.00 58.31 175 SER A N 1
ATOM 1234 C CA . SER A 1 175 ? -17.777 1.954 26.001 1.00 58.31 175 SER A CA 1
ATOM 1235 C C . SER A 1 175 ? -18.313 1.209 24.770 1.00 58.31 175 SER A C 1
ATOM 1237 O O . SER A 1 175 ? -19.517 0.970 24.655 1.00 58.31 175 SER A O 1
ATOM 1239 N N . LYS A 1 176 ? -17.433 0.847 23.833 1.00 68.75 176 LYS A N 1
ATOM 1240 C CA . LYS A 1 176 ? -17.802 0.117 22.623 1.00 68.75 176 LYS A CA 1
ATOM 1241 C C . LYS A 1 176 ? -17.935 -1.366 22.924 1.00 68.75 176 LYS A C 1
ATOM 1243 O O . LYS A 1 176 ? -17.000 -2.028 23.377 1.00 68.75 176 LYS A O 1
ATOM 1248 N N . THR A 1 177 ? -19.129 -1.889 22.689 1.00 69.88 177 THR A N 1
ATOM 1249 C CA . THR A 1 177 ? -19.464 -3.302 22.922 1.00 69.88 177 THR A CA 1
ATOM 1250 C C . THR A 1 177 ? -20.128 -3.959 21.714 1.00 69.88 177 THR A C 1
ATOM 1252 O O . THR A 1 177 ? -20.406 -5.155 21.753 1.00 69.88 177 THR A O 1
ATOM 1255 N N . ASN A 1 178 ? -20.338 -3.206 20.633 1.00 87.75 178 ASN A N 1
ATOM 1256 C CA . ASN A 1 178 ? -21.093 -3.637 19.468 1.00 87.75 178 ASN A CA 1
ATOM 1257 C C . ASN A 1 178 ? -20.160 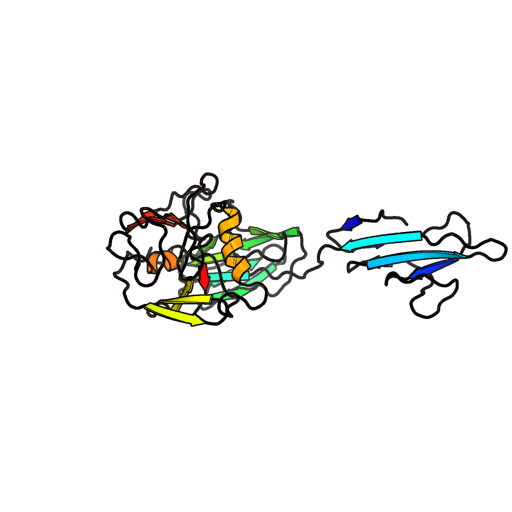-4.129 18.353 1.00 87.75 178 ASN A C 1
ATOM 1259 O O . ASN A 1 178 ? -19.886 -3.421 17.386 1.00 87.75 178 ASN A O 1
ATOM 1263 N N . TYR A 1 179 ? -19.661 -5.352 18.522 1.00 92.25 179 TYR A N 1
ATOM 1264 C CA . TYR A 1 179 ? -18.741 -5.979 17.579 1.00 92.25 179 TYR A CA 1
ATOM 1265 C C . TYR A 1 179 ? -19.283 -7.305 17.052 1.00 92.25 179 TYR A C 1
ATOM 1267 O O . TYR A 1 179 ? -19.984 -8.030 17.759 1.00 92.25 179 TYR A O 1
ATOM 1275 N N . THR A 1 180 ? -18.887 -7.662 15.832 1.00 94.94 180 THR A N 1
ATOM 1276 C CA . THR A 1 180 ? -19.176 -8.967 15.226 1.00 94.94 180 THR A CA 1
ATOM 1277 C C . THR A 1 180 ? -17.871 -9.664 14.853 1.00 94.94 180 THR A C 1
ATOM 1279 O O . THR A 1 180 ? -17.065 -9.111 14.110 1.00 94.94 180 THR A O 1
ATOM 1282 N N . SER A 1 181 ? -17.651 -10.890 15.343 1.00 94.56 181 SER A N 1
ATOM 1283 C CA . SER A 1 181 ? -16.520 -11.719 14.897 1.00 94.56 181 SER A CA 1
ATOM 1284 C C . SER A 1 181 ? -16.917 -12.541 13.677 1.00 94.56 181 SER A C 1
ATOM 1286 O O . SER A 1 181 ? -17.899 -13.279 13.733 1.00 94.56 181 SER A O 1
ATOM 1288 N N . THR A 1 182 ? -16.120 -12.477 12.613 1.00 95.62 182 THR A N 1
ATOM 1289 C CA . THR A 1 182 ? -16.331 -13.274 11.400 1.00 95.62 182 THR A CA 1
ATOM 1290 C C . THR A 1 182 ? -15.065 -14.048 11.051 1.00 95.62 182 THR A C 1
ATOM 1292 O O . THR A 1 182 ? -13.987 -13.471 10.906 1.00 95.62 182 THR A O 1
ATOM 1295 N N . THR A 1 183 ? -15.194 -15.364 10.881 1.00 95.75 183 THR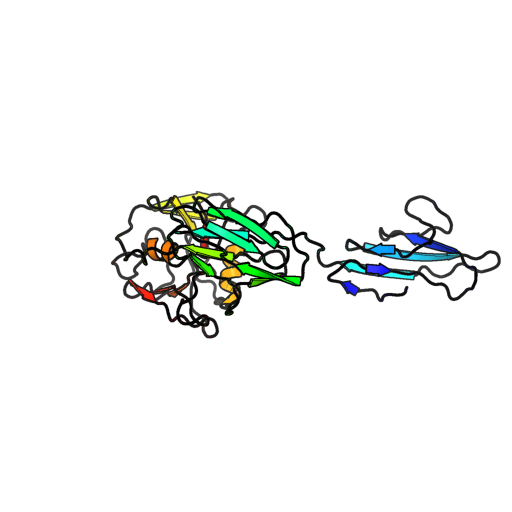 A N 1
ATOM 1296 C CA . THR A 1 183 ? -14.127 -16.211 10.336 1.00 95.75 183 THR A CA 1
ATOM 1297 C C . THR A 1 183 ? -14.410 -16.485 8.869 1.00 95.75 183 THR A C 1
ATOM 1299 O O . THR A 1 183 ? -15.464 -17.013 8.520 1.00 95.75 183 THR A O 1
ATOM 1302 N N . VAL A 1 184 ? -13.456 -16.138 8.013 1.00 92.88 184 VAL A N 1
ATOM 1303 C CA . VAL A 1 184 ? -13.509 -16.364 6.566 1.00 92.88 184 VAL A CA 1
ATOM 1304 C C . VAL A 1 184 ? -12.260 -17.115 6.117 1.00 92.88 184 VAL A C 1
ATOM 1306 O O . VAL A 1 184 ? -11.267 -17.202 6.842 1.00 92.88 184 VAL A O 1
ATOM 1309 N N . SER A 1 185 ? -12.284 -17.655 4.899 1.00 91.62 185 SER A N 1
ATOM 1310 C CA . SER A 1 185 ? -11.079 -18.239 4.308 1.00 91.62 185 SER A CA 1
ATOM 1311 C C . SER A 1 185 ? -9.958 -17.194 4.271 1.00 91.62 185 SER A C 1
ATOM 1313 O O . SER A 1 185 ? -10.092 -16.152 3.632 1.00 91.62 185 SER A O 1
ATOM 1315 N N . GLY A 1 186 ? -8.853 -17.473 4.965 1.00 86.94 186 GLY A N 1
ATOM 1316 C CA . GLY A 1 186 ? -7.685 -16.593 5.006 1.00 86.94 186 GLY A CA 1
ATOM 1317 C C . GLY A 1 186 ? -7.796 -15.377 5.933 1.00 86.94 186 GLY A C 1
ATOM 1318 O O . GLY A 1 186 ? -6.994 -14.459 5.770 1.00 86.94 186 GLY A O 1
ATOM 1319 N N . GLY A 1 187 ? -8.744 -15.323 6.882 1.00 91.44 187 GLY A N 1
ATOM 1320 C CA . GLY A 1 187 ? -8.756 -14.241 7.875 1.00 91.44 187 GLY A CA 1
ATOM 1321 C C . GLY A 1 187 ? -9.758 -14.362 9.028 1.00 91.44 187 GLY A C 1
ATOM 1322 O O . GLY A 1 187 ? -10.797 -15.017 8.922 1.00 91.44 187 GLY A O 1
ATOM 1323 N N . TYR A 1 188 ? -9.437 -13.674 10.126 1.00 95.38 188 TYR A N 1
ATOM 1324 C CA . TYR A 1 188 ? -10.254 -13.531 11.331 1.00 95.38 188 TYR A CA 1
ATOM 1325 C C . TYR A 1 188 ? -10.531 -12.050 11.568 1.00 95.38 188 TYR A C 1
ATOM 1327 O O . TYR A 1 188 ? -9.631 -11.269 11.885 1.00 95.38 188 TYR A O 1
ATOM 1335 N N . LEU A 1 189 ? -11.787 -11.671 11.363 1.00 95.06 189 LEU A N 1
ATOM 1336 C CA . LEU A 1 189 ? -12.220 -10.286 11.261 1.00 95.06 189 LEU A CA 1
ATOM 1337 C C . LEU A 1 189 ? -13.073 -9.903 12.467 1.00 95.06 189 LEU A C 1
ATOM 1339 O O . LEU A 1 189 ? -13.881 -10.705 12.941 1.00 95.06 189 LEU A O 1
ATOM 1343 N N . VAL A 1 190 ? -12.922 -8.663 12.918 1.00 94.69 190 VAL A N 1
ATOM 1344 C CA . VAL A 1 190 ? -13.793 -8.023 13.902 1.00 94.69 190 VAL A CA 1
ATOM 1345 C C . VAL A 1 190 ? -14.417 -6.800 13.250 1.00 94.69 190 VAL A C 1
ATOM 1347 O O . VAL A 1 190 ? -13.713 -5.871 12.870 1.00 94.69 190 VAL A O 1
ATOM 1350 N N . THR A 1 191 ? -15.734 -6.794 13.105 1.00 93.25 191 THR A N 1
ATOM 1351 C CA . THR A 1 191 ? -16.477 -5.642 12.589 1.00 93.25 191 THR A CA 1
ATOM 1352 C C . THR A 1 191 ? -16.936 -4.785 13.756 1.00 93.25 191 THR A C 1
ATOM 1354 O O . THR A 1 191 ? -17.618 -5.290 14.646 1.00 93.25 191 THR A O 1
ATOM 1357 N N . ASP A 1 192 ? -16.564 -3.508 13.752 1.00 90.69 192 ASP A N 1
ATOM 1358 C CA . ASP A 1 192 ? -17.174 -2.480 14.592 1.00 90.69 192 ASP A CA 1
ATOM 1359 C C . ASP A 1 192 ? -18.499 -2.075 13.945 1.00 90.69 192 ASP A C 1
ATOM 1361 O O . ASP A 1 192 ? -18.521 -1.419 12.906 1.00 90.69 192 ASP A O 1
ATOM 1365 N N . ASN A 1 193 ? -19.617 -2.501 14.532 1.00 88.75 193 ASN A N 1
ATOM 1366 C CA . ASN A 1 193 ? -20.937 -2.273 13.946 1.00 88.75 193 ASN A CA 1
ATOM 1367 C C . ASN A 1 193 ? -21.380 -0.800 14.050 1.00 88.75 193 ASN A C 1
ATOM 1369 O O . ASN A 1 193 ? -22.355 -0.423 13.402 1.00 88.75 193 ASN A O 1
ATOM 1373 N N . ASP A 1 194 ? -20.695 0.028 14.847 1.00 83.69 194 ASP A N 1
ATOM 1374 C CA . ASP A 1 194 ? -21.018 1.450 14.981 1.00 83.69 194 ASP A CA 1
ATOM 1375 C C . ASP A 1 194 ? -20.346 2.285 13.883 1.00 83.69 194 ASP A C 1
ATOM 1377 O O . ASP A 1 194 ? -20.940 3.232 13.369 1.00 83.69 194 ASP A O 1
ATOM 1381 N N . THR A 1 195 ? -19.100 1.955 13.531 1.00 82.56 195 THR A N 1
ATOM 1382 C CA . THR A 1 195 ? -18.330 2.673 12.497 1.00 82.56 195 THR A CA 1
ATOM 1383 C C . THR A 1 195 ? -18.364 1.980 11.135 1.00 82.56 195 THR A C 1
ATOM 1385 O O . THR A 1 195 ? -18.030 2.591 10.120 1.00 82.56 195 THR A O 1
ATOM 1388 N N . GLY A 1 196 ? -18.743 0.701 11.106 1.00 86.31 196 GLY A N 1
ATOM 1389 C CA . GLY A 1 196 ? -18.612 -0.188 9.956 1.00 86.31 196 GLY A CA 1
ATOM 1390 C C . GLY A 1 196 ? -17.181 -0.677 9.720 1.00 86.31 196 GLY A C 1
ATOM 1391 O O . GLY A 1 196 ? -16.980 -1.528 8.863 1.00 86.31 196 GLY A O 1
ATOM 1392 N N . LEU A 1 197 ? -16.181 -0.176 10.454 1.00 87.94 197 LEU A N 1
ATOM 1393 C CA . LEU A 1 197 ? -14.782 -0.535 10.235 1.00 87.94 197 LEU A CA 1
ATOM 1394 C C . LEU A 1 197 ? -14.532 -2.015 10.521 1.00 87.94 197 LEU A C 1
ATOM 1396 O O . LEU A 1 197 ? -15.079 -2.599 11.461 1.00 87.94 197 LEU A O 1
ATOM 1400 N N . ILE A 1 198 ? -13.649 -2.611 9.725 1.00 93.12 198 ILE A N 1
ATOM 1401 C CA . ILE A 1 198 ? -13.271 -4.013 9.863 1.00 93.12 198 ILE A CA 1
ATOM 1402 C C . ILE A 1 198 ? -11.827 -4.088 10.323 1.00 93.12 198 ILE A C 1
ATOM 1404 O O . ILE A 1 198 ? -10.927 -3.527 9.711 1.00 93.12 198 ILE A O 1
ATOM 1408 N N . TRP A 1 199 ? -11.599 -4.830 11.391 1.00 93.69 199 TRP A N 1
ATOM 1409 C CA . TRP A 1 199 ? -10.312 -4.955 12.046 1.00 93.69 199 TRP A CA 1
ATOM 1410 C C . TRP A 1 199 ? -9.820 -6.391 11.988 1.00 93.69 199 TRP A C 1
ATOM 1412 O O . TRP A 1 199 ? -10.610 -7.340 11.927 1.00 93.69 199 TRP A O 1
ATOM 1422 N N . LYS A 1 200 ? -8.501 -6.574 12.043 1.00 93.06 200 LYS A N 1
ATOM 1423 C CA . LYS A 1 200 ? -7.948 -7.891 12.364 1.00 93.06 200 LYS A CA 1
ATOM 1424 C C . LYS A 1 200 ? -8.247 -8.244 13.816 1.00 93.06 200 LYS A C 1
ATOM 1426 O O . LYS A 1 200 ? -8.169 -7.390 14.692 1.00 93.06 200 LYS A O 1
ATOM 1431 N N . LYS A 1 201 ? -8.534 -9.523 14.071 1.00 91.94 201 LYS A N 1
ATOM 1432 C CA . LYS A 1 201 ? -8.696 -10.039 15.435 1.00 91.94 201 LYS A CA 1
ATOM 1433 C C . LYS A 1 201 ? -7.395 -9.991 16.239 1.00 91.94 201 LYS A C 1
ATOM 1435 O O . LYS A 1 201 ? -7.413 -9.587 17.399 1.00 91.94 201 LYS A O 1
ATOM 1440 N N . CYS A 1 202 ? -6.302 -10.462 15.644 1.00 89.56 202 CYS A N 1
ATOM 1441 C CA . CYS A 1 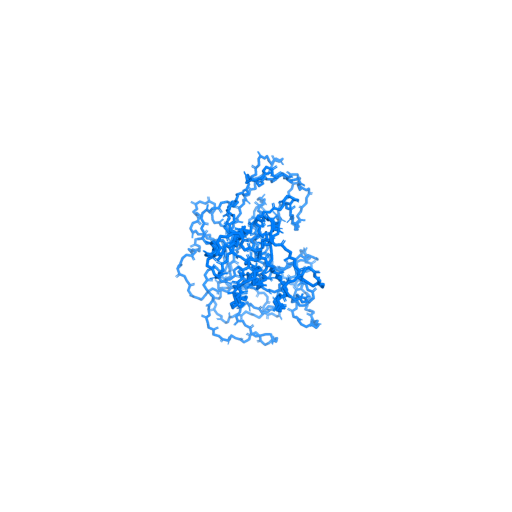202 ? -4.987 -10.460 16.267 1.00 89.56 202 CYS A CA 1
ATOM 1442 C C . CYS A 1 202 ? -4.122 -9.343 15.675 1.00 89.56 202 CYS A C 1
ATOM 1444 O O . CYS A 1 202 ? -4.110 -9.139 14.453 1.00 89.56 202 CYS A O 1
ATOM 1446 N N . ALA A 1 203 ? -3.357 -8.678 16.541 1.00 86.19 203 ALA A N 1
ATOM 1447 C CA . ALA A 1 203 ? -2.376 -7.684 16.129 1.00 86.19 203 ALA A CA 1
ATOM 1448 C C . ALA A 1 203 ? -1.302 -8.293 15.210 1.00 86.19 203 ALA A C 1
ATOM 1450 O O . ALA A 1 203 ? -1.074 -9.506 15.186 1.00 86.19 203 ALA A O 1
ATOM 1451 N N . GLN A 1 204 ? -0.610 -7.444 14.451 1.00 84.00 204 GLN A N 1
ATOM 1452 C CA . GLN A 1 204 ? 0.566 -7.855 13.678 1.00 84.00 204 GLN A CA 1
ATOM 1453 C C . GLN A 1 204 ? 1.623 -8.501 14.591 1.00 84.00 204 GLN A C 1
ATOM 1455 O O . GLN A 1 204 ? 1.753 -8.122 15.755 1.00 84.00 204 GLN A O 1
ATOM 1460 N N . GLU A 1 205 ? 2.359 -9.485 14.064 1.00 78.50 205 GLU A N 1
ATOM 1461 C CA . GLU A 1 205 ? 3.263 -10.387 14.814 1.00 78.50 205 GLU A CA 1
ATOM 1462 C C . GLU A 1 205 ? 2.580 -11.328 15.826 1.00 78.50 205 GLU A C 1
ATOM 1464 O O . GLU A 1 205 ? 3.237 -11.931 16.684 1.00 78.50 205 GLU A O 1
ATOM 1469 N N . MET A 1 206 ? 1.259 -11.493 15.735 1.00 83.88 206 MET A N 1
ATOM 1470 C CA . MET A 1 206 ? 0.525 -12.534 16.452 1.00 83.88 206 MET A CA 1
ATOM 1471 C C . MET A 1 206 ? -0.070 -13.550 15.478 1.00 83.88 206 MET A C 1
ATOM 1473 O O . MET A 1 206 ? -0.387 -13.248 14.327 1.00 83.88 206 MET A O 1
ATOM 1477 N N . THR A 1 207 ? -0.228 -14.780 15.956 1.00 87.06 207 THR A N 1
ATOM 1478 C CA . THR A 1 207 ? -0.820 -15.875 15.182 1.00 87.06 207 THR A CA 1
ATOM 1479 C C . THR A 1 207 ? -2.327 -15.911 15.329 1.00 87.06 207 THR A C 1
ATOM 1481 O O . THR A 1 207 ? -2.855 -15.920 16.436 1.00 87.06 207 THR A O 1
ATOM 1484 N N . ASP A 1 208 ? -3.028 -15.994 14.206 1.00 87.38 208 ASP A N 1
ATOM 1485 C CA . ASP A 1 208 ? -4.459 -16.259 14.205 1.00 87.38 208 ASP A CA 1
ATOM 1486 C C . ASP A 1 208 ? -4.753 -17.757 14.453 1.00 87.38 208 ASP A C 1
ATOM 1488 O O . ASP A 1 208 ? -3.979 -18.610 14.011 1.00 87.38 208 ASP A O 1
ATOM 1492 N N . PRO A 1 209 ? -5.892 -18.125 15.073 1.00 89.06 209 PRO A N 1
ATOM 1493 C CA . PRO A 1 209 ? -6.838 -17.264 15.794 1.00 89.06 209 PRO A CA 1
ATOM 1494 C C . PRO A 1 209 ? -6.500 -17.076 17.275 1.00 89.06 209 PRO A C 1
ATOM 1496 O O . PRO A 1 209 ? -7.225 -16.374 17.980 1.00 89.06 209 PRO A O 1
ATOM 1499 N N . SER A 1 210 ? -5.471 -17.764 17.773 1.00 87.06 210 SER A N 1
ATOM 1500 C CA . SER A 1 210 ? -5.141 -17.813 19.200 1.00 87.06 210 SER A CA 1
ATOM 1501 C C . SER A 1 210 ? -4.516 -16.521 19.720 1.00 87.06 210 SER A C 1
ATOM 1503 O O . SER A 1 210 ? -4.328 -16.385 20.926 1.00 87.06 210 SER A O 1
ATOM 1505 N N . CYS A 1 211 ? -4.172 -15.601 18.821 1.00 88.12 211 CYS A N 1
ATOM 1506 C CA . CYS A 1 211 ? -3.436 -14.374 19.080 1.00 88.12 211 CYS A CA 1
ATOM 1507 C C . CYS A 1 211 ? -2.228 -14.644 19.977 1.00 88.12 211 CYS A C 1
ATOM 1509 O O . CYS A 1 211 ? -2.025 -14.011 21.009 1.00 88.12 211 CYS A O 1
ATOM 1511 N N . THR A 1 212 ? -1.438 -15.652 19.604 1.00 86.50 212 THR A N 1
ATOM 1512 C CA . THR A 1 212 ? -0.212 -16.004 20.320 1.00 86.50 212 THR A CA 1
ATOM 1513 C C . THR A 1 212 ? 0.952 -15.245 19.702 1.00 86.50 212 THR A C 1
ATOM 1515 O O . THR A 1 212 ? 1.136 -15.268 18.483 1.00 86.50 212 THR A O 1
ATOM 1518 N N . PHE A 1 213 ? 1.724 -14.549 20.536 1.00 78.62 213 PHE A N 1
ATOM 1519 C CA . PHE A 1 213 ? 2.889 -13.795 20.088 1.00 78.62 213 PHE A CA 1
ATOM 1520 C C . PHE A 1 213 ? 3.966 -14.731 19.536 1.00 78.62 213 PHE A C 1
ATOM 1522 O O . PHE A 1 213 ? 4.326 -15.706 20.196 1.00 78.62 213 PHE A O 1
ATOM 1529 N N . VAL A 1 214 ? 4.494 -14.418 18.352 1.00 73.81 214 VAL A N 1
ATOM 1530 C CA . VAL A 1 214 ? 5.518 -15.238 17.679 1.00 73.81 214 VAL A CA 1
ATOM 1531 C C . VAL A 1 214 ? 6.927 -14.636 17.700 1.00 73.81 214 VAL A C 1
ATOM 1533 O O . VAL A 1 214 ? 7.831 -15.173 17.065 1.00 73.81 214 VAL A O 1
ATOM 1536 N N . GLY A 1 215 ? 7.163 -13.597 18.509 1.00 64.81 215 GLY A N 1
ATOM 1537 C CA . GLY A 1 215 ? 8.476 -12.953 18.616 1.00 64.81 215 GLY A CA 1
ATOM 1538 C C . GLY A 1 215 ? 8.742 -11.955 17.486 1.00 64.81 215 GLY A C 1
ATOM 1539 O O . GLY A 1 215 ? 7.948 -11.819 16.567 1.00 64.81 215 GLY A O 1
ATOM 1540 N N . GLY A 1 216 ? 9.863 -11.232 17.564 1.00 62.62 216 GLY A N 1
ATOM 1541 C CA . GLY A 1 216 ? 10.344 -10.360 16.484 1.00 62.62 216 GLY A CA 1
ATOM 1542 C C . GLY A 1 216 ? 10.219 -8.875 16.794 1.00 62.62 216 GLY A C 1
ATOM 1543 O O . GLY A 1 216 ? 11.242 -8.205 16.852 1.00 62.62 216 GLY A O 1
ATOM 1544 N N . GLY A 1 217 ? 9.006 -8.384 17.067 1.00 62.41 217 GLY A N 1
ATOM 1545 C CA . GLY A 1 217 ? 8.739 -6.952 17.244 1.00 62.41 217 GLY A CA 1
ATOM 1546 C C . GLY A 1 217 ? 9.024 -6.156 15.962 1.00 62.41 217 GLY A C 1
ATOM 1547 O O . GLY A 1 217 ? 10.102 -6.226 15.380 1.00 62.41 217 GLY A O 1
ATOM 1548 N N . LEU A 1 218 ? 8.063 -5.370 15.487 1.00 65.25 218 LEU A N 1
ATOM 1549 C CA . LEU A 1 218 ? 8.268 -4.608 14.254 1.00 65.25 218 LEU A CA 1
ATOM 1550 C C . LEU A 1 218 ? 9.030 -3.307 14.533 1.00 65.25 218 LEU A C 1
ATOM 1552 O O . LEU A 1 218 ? 8.817 -2.643 15.547 1.00 65.25 218 LEU A O 1
ATOM 1556 N N . SER A 1 219 ? 9.895 -2.903 13.597 1.00 67.38 219 SER A N 1
ATOM 1557 C CA . SER A 1 219 ? 10.407 -1.528 13.561 1.00 67.38 219 SER A CA 1
ATOM 1558 C C . SER A 1 219 ? 9.277 -0.561 13.194 1.00 67.38 219 SER A C 1
ATOM 1560 O O . SER A 1 219 ? 8.257 -0.973 12.635 1.00 67.38 219 SER A O 1
ATOM 1562 N N . TRP A 1 220 ? 9.436 0.740 13.446 1.00 66.75 220 TRP A N 1
ATOM 1563 C CA . TRP A 1 220 ? 8.410 1.732 13.102 1.00 66.75 220 TRP A CA 1
ATOM 1564 C C . TRP A 1 220 ? 7.940 1.635 11.647 1.00 66.75 220 TRP A C 1
ATOM 1566 O O . TRP A 1 220 ? 6.744 1.533 11.387 1.00 66.75 220 TRP A O 1
ATOM 1576 N N . ILE A 1 221 ? 8.875 1.589 10.702 1.00 62.12 221 ILE A N 1
ATOM 1577 C CA . ILE A 1 221 ? 8.553 1.488 9.274 1.00 62.12 221 ILE A CA 1
ATOM 1578 C C . ILE A 1 221 ? 7.872 0.142 8.971 1.00 62.12 221 ILE A C 1
ATOM 1580 O O . ILE A 1 221 ? 6.910 0.080 8.206 1.00 62.12 221 ILE A O 1
ATOM 1584 N N . SER A 1 222 ? 8.304 -0.937 9.629 1.00 67.75 222 SER A N 1
ATOM 1585 C CA . SER A 1 222 ? 7.781 -2.285 9.388 1.00 67.75 222 SER A CA 1
ATOM 1586 C C . SER A 1 222 ? 6.310 -2.468 9.784 1.00 67.75 222 SER A C 1
ATOM 1588 O O . SER A 1 222 ? 5.643 -3.300 9.184 1.00 67.75 222 SER A O 1
ATOM 1590 N N . HIS A 1 223 ? 5.775 -1.693 10.734 1.00 71.62 223 HIS A N 1
ATOM 1591 C CA . HIS A 1 223 ? 4.357 -1.789 11.123 1.00 71.62 223 HIS A CA 1
ATOM 1592 C C . HIS A 1 223 ? 3.392 -1.261 10.047 1.00 71.62 223 HIS A C 1
ATOM 1594 O O . HIS A 1 223 ? 2.341 -1.849 9.816 1.00 71.62 223 HIS A O 1
ATOM 1600 N N . GLY A 1 224 ? 3.727 -0.148 9.383 1.00 67.25 224 GLY A N 1
ATOM 1601 C CA . GLY A 1 224 ? 2.902 0.356 8.276 1.00 67.25 224 GLY A CA 1
ATOM 1602 C C . GLY A 1 224 ? 2.928 -0.620 7.098 1.00 67.25 224 GLY A C 1
ATOM 1603 O O . GLY A 1 224 ? 1.891 -0.977 6.537 1.00 67.25 224 GLY A O 1
ATOM 1604 N N . ILE A 1 225 ? 4.124 -1.139 6.799 1.00 67.56 225 ILE A N 1
ATOM 1605 C CA . ILE A 1 225 ? 4.331 -2.155 5.765 1.00 67.56 225 ILE A CA 1
ATOM 1606 C C . ILE A 1 225 ? 3.544 -3.436 6.071 1.00 67.56 225 ILE A C 1
ATOM 1608 O O . ILE A 1 225 ? 2.944 -3.991 5.154 1.00 67.56 225 ILE A O 1
ATOM 1612 N N . SER A 1 226 ? 3.508 -3.908 7.320 1.00 74.62 226 SER A N 1
ATOM 1613 C CA . SER A 1 226 ? 2.851 -5.178 7.657 1.00 74.62 226 SER A CA 1
ATOM 1614 C C . SER A 1 226 ? 1.335 -5.137 7.455 1.00 74.62 226 SER A C 1
ATOM 1616 O O . SER A 1 226 ? 0.778 -6.079 6.893 1.00 74.62 226 SER A O 1
ATOM 1618 N N . CYS A 1 227 ? 0.659 -4.030 7.790 1.00 80.00 227 CYS A N 1
ATOM 1619 C CA . CYS A 1 227 ? -0.755 -3.862 7.437 1.00 80.00 227 CYS A CA 1
ATOM 1620 C C . CYS A 1 227 ? -0.974 -3.838 5.933 1.00 80.00 227 CYS A C 1
ATOM 1622 O O . CYS A 1 227 ? -1.907 -4.461 5.434 1.00 80.00 227 CYS A O 1
ATOM 1624 N N . TYR A 1 228 ? -0.094 -3.160 5.202 1.00 72.81 228 TYR A N 1
ATOM 1625 C CA . TYR A 1 228 ? -0.204 -3.100 3.757 1.00 72.81 228 TYR A CA 1
ATOM 1626 C C . TYR A 1 228 ? 0.000 -4.483 3.112 1.00 72.81 228 TYR A C 1
ATOM 1628 O O . TYR A 1 228 ? -0.707 -4.856 2.175 1.00 72.81 228 TYR A O 1
ATOM 1636 N N . GLN A 1 229 ? 0.944 -5.284 3.610 1.00 74.25 229 GLN A N 1
ATOM 1637 C CA . GLN A 1 229 ? 1.233 -6.623 3.084 1.00 74.25 229 GLN A CA 1
ATOM 1638 C C . GLN A 1 229 ? 0.021 -7.560 3.121 1.00 74.25 229 GLN A C 1
ATOM 1640 O O . GLN A 1 229 ? -0.049 -8.483 2.306 1.00 74.25 229 GLN A O 1
ATOM 1645 N N . LEU A 1 230 ? -0.962 -7.295 3.987 1.00 80.00 230 LEU A N 1
ATOM 1646 C CA . LEU A 1 230 ? -2.239 -8.007 4.001 1.00 80.00 230 LEU A CA 1
ATOM 1647 C C . LEU A 1 230 ? -3.022 -7.862 2.692 1.00 80.00 230 LEU A C 1
ATOM 1649 O O . LEU A 1 230 ? -3.880 -8.691 2.425 1.00 80.00 230 LEU A O 1
ATOM 1653 N N . ASN A 1 231 ? -2.733 -6.856 1.867 1.00 75.88 231 ASN A N 1
ATOM 1654 C CA . ASN A 1 231 ? -3.401 -6.622 0.584 1.00 75.88 231 ASN A CA 1
ATOM 1655 C C . ASN A 1 231 ? -2.823 -7.463 -0.567 1.00 75.88 231 ASN A C 1
ATOM 1657 O O . ASN A 1 231 ? -3.375 -7.475 -1.671 1.00 75.88 231 ASN A O 1
ATOM 1661 N N . ASN A 1 232 ? -1.719 -8.178 -0.330 1.00 71.50 232 ASN A N 1
ATOM 1662 C CA . ASN A 1 232 ? -1.073 -9.019 -1.333 1.00 71.50 232 ASN A CA 1
ATOM 1663 C C . ASN A 1 232 ? -1.933 -10.239 -1.707 1.00 71.50 232 ASN A C 1
ATOM 1665 O O . ASN A 1 232 ? -2.726 -10.748 -0.916 1.00 71.50 232 ASN A O 1
ATOM 1669 N N . GLY A 1 233 ? -1.730 -10.767 -2.918 1.00 79.75 233 GLY A N 1
ATOM 1670 C CA . GLY A 1 233 ? -2.387 -12.000 -3.362 1.00 79.75 233 GLY A CA 1
ATOM 1671 C C . GLY A 1 233 ? -3.910 -11.862 -3.392 1.00 79.75 233 GLY A C 1
ATOM 1672 O O . GLY A 1 233 ? -4.438 -11.011 -4.107 1.00 79.75 233 GLY A O 1
ATOM 1673 N N . THR A 1 234 ? -4.623 -12.699 -2.639 1.00 82.62 234 THR A N 1
ATOM 1674 C CA . THR A 1 234 ? -6.087 -12.628 -2.474 1.00 82.62 234 THR A CA 1
ATOM 1675 C C . THR A 1 234 ? -6.532 -11.624 -1.414 1.00 82.62 234 THR A C 1
ATOM 1677 O O . THR A 1 234 ? -7.725 -11.355 -1.317 1.00 82.62 234 THR A O 1
ATOM 1680 N N . GLY A 1 235 ? -5.602 -11.055 -0.649 1.00 85.06 235 GLY A N 1
ATOM 1681 C CA . GLY A 1 235 ? -5.923 -10.238 0.510 1.00 85.06 235 GLY A CA 1
ATOM 1682 C C . GLY A 1 235 ? -6.191 -11.064 1.775 1.00 85.06 235 GLY A C 1
ATOM 1683 O O . GLY A 1 235 ? -6.559 -12.241 1.696 1.00 85.06 235 GLY A O 1
ATOM 1684 N N . TYR A 1 236 ? -6.030 -10.455 2.950 1.00 90.62 236 TYR A N 1
ATOM 1685 C CA . TYR A 1 236 ? -6.383 -11.061 4.236 1.00 90.62 236 TYR A CA 1
ATOM 1686 C C . TYR A 1 236 ? -7.899 -11.027 4.432 1.00 90.62 236 TYR A C 1
ATOM 1688 O O . TYR A 1 236 ? -8.534 -9.979 4.295 1.00 90.62 236 TYR A O 1
ATOM 1696 N N . GLY A 1 237 ? -8.491 -12.190 4.701 1.00 93.12 237 GLY A N 1
ATOM 1697 C CA . GLY A 1 237 ? -9.943 -12.368 4.734 1.00 93.12 237 GLY A CA 1
ATOM 1698 C C . GLY A 1 237 ? -10.652 -11.966 3.433 1.00 93.12 237 GLY A C 1
ATOM 1699 O O . GLY A 1 237 ? -11.799 -11.531 3.477 1.00 93.12 237 GLY A O 1
ATOM 1700 N N . GLY A 1 238 ? -9.958 -12.051 2.289 1.00 90.00 238 GLY A N 1
ATOM 1701 C CA . GLY A 1 238 ? -10.473 -11.625 0.981 1.00 90.00 238 GLY A CA 1
ATOM 1702 C C . GLY A 1 238 ? -10.508 -10.107 0.762 1.00 90.00 238 GLY A C 1
ATOM 1703 O O . GLY A 1 238 ? -11.018 -9.656 -0.263 1.00 90.00 238 GLY A O 1
ATOM 1704 N N . ARG A 1 239 ? -9.970 -9.315 1.699 1.00 88.38 239 ARG A N 1
ATOM 1705 C CA . ARG A 1 239 ? -9.924 -7.846 1.639 1.00 88.38 239 ARG A CA 1
ATOM 1706 C C . ARG A 1 239 ? -8.545 -7.323 1.248 1.00 88.38 239 ARG A C 1
ATOM 1708 O O . ARG A 1 239 ? -7.528 -7.893 1.637 1.00 88.38 239 ARG A O 1
ATOM 1715 N N . LYS A 1 240 ? -8.524 -6.226 0.484 1.00 83.62 240 LYS A N 1
ATOM 1716 C CA . LYS A 1 240 ? -7.312 -5.602 -0.090 1.00 83.62 240 LYS A CA 1
ATOM 1717 C C . LYS A 1 240 ? -7.171 -4.109 0.219 1.00 83.62 240 LYS A C 1
ATOM 1719 O O . LYS A 1 240 ? -6.427 -3.399 -0.453 1.00 83.62 240 LYS A O 1
ATOM 1724 N N . ASP A 1 241 ? -7.897 -3.642 1.219 1.00 77.56 241 ASP A N 1
ATOM 1725 C CA . ASP A 1 241 ? -7.946 -2.258 1.681 1.00 77.56 241 ASP A CA 1
ATOM 1726 C C . ASP A 1 241 ? -7.416 -2.102 3.121 1.00 77.56 241 ASP A C 1
ATOM 1728 O O . ASP A 1 241 ? -7.740 -1.138 3.819 1.00 77.56 241 ASP A O 1
ATOM 1732 N N . TRP A 1 242 ? -6.586 -3.053 3.563 1.00 83.88 242 TRP A N 1
ATOM 1733 C CA . TRP A 1 242 ? -5.927 -3.028 4.862 1.00 83.88 242 TRP A CA 1
ATOM 1734 C C . TRP A 1 242 ? -4.891 -1.915 4.937 1.00 83.88 242 TRP A C 1
ATOM 1736 O O . TRP A 1 242 ? -4.039 -1.757 4.060 1.00 83.88 242 TRP A O 1
ATOM 1746 N N . ARG A 1 243 ? -4.939 -1.168 6.031 1.00 82.00 243 ARG A N 1
ATOM 1747 C CA . ARG A 1 243 ? -4.042 -0.053 6.321 1.00 82.00 243 ARG A CA 1
ATOM 1748 C C . ARG A 1 243 ? -3.819 0.062 7.820 1.00 82.00 243 ARG A C 1
ATOM 1750 O O . ARG A 1 243 ? -4.473 -0.603 8.627 1.00 82.00 243 ARG A O 1
ATOM 1757 N N . LEU A 1 244 ? -2.887 0.929 8.175 1.00 78.25 244 LEU A N 1
ATOM 1758 C CA . LEU A 1 244 ? -2.722 1.371 9.545 1.00 78.25 244 LEU A CA 1
ATOM 1759 C C . LEU A 1 244 ? -3.876 2.328 9.919 1.00 78.25 244 LEU A C 1
ATOM 1761 O O . LEU A 1 244 ? -4.240 3.167 9.093 1.00 78.25 244 LEU A O 1
ATOM 1765 N N . PRO A 1 245 ? -4.465 2.220 11.122 1.00 80.69 245 PRO A N 1
ATOM 1766 C CA . PRO A 1 245 ? -5.594 3.049 11.519 1.00 80.69 245 PRO A CA 1
ATOM 1767 C C . PRO A 1 245 ? -5.172 4.487 11.783 1.00 80.69 245 PRO A C 1
ATOM 1769 O O . PRO A 1 245 ? -4.062 4.760 12.251 1.00 80.69 245 PRO A O 1
ATOM 1772 N N . THR A 1 246 ? -6.080 5.425 11.552 1.00 76.38 246 THR A N 1
ATOM 1773 C CA . THR A 1 246 ? -5.919 6.797 12.043 1.00 76.38 246 THR A CA 1
ATOM 1774 C C . THR A 1 246 ? -6.121 6.860 13.556 1.00 76.38 246 THR A C 1
ATOM 1776 O O . THR A 1 246 ? -6.615 5.921 14.181 1.00 76.38 246 THR A O 1
ATOM 1779 N N . VAL A 1 247 ? -5.751 7.983 14.175 1.00 75.62 247 VAL A N 1
ATOM 1780 C CA . VAL A 1 247 ? -5.954 8.201 15.615 1.00 75.62 247 VAL A CA 1
ATOM 1781 C C . VAL A 1 247 ? -7.425 8.070 16.021 1.00 75.62 247 VAL A C 1
ATOM 1783 O O . VAL A 1 247 ? -7.708 7.539 17.088 1.00 75.62 247 VAL A O 1
ATOM 1786 N N . ASN A 1 248 ? -8.351 8.491 15.155 1.00 76.12 248 ASN A N 1
ATOM 1787 C CA . ASN A 1 248 ? -9.788 8.453 15.425 1.00 76.12 248 ASN A CA 1
ATOM 1788 C C . ASN A 1 248 ? -10.366 7.046 15.254 1.00 76.12 248 ASN A C 1
ATOM 1790 O O . ASN A 1 248 ? -11.183 6.624 16.067 1.00 76.12 248 ASN A O 1
ATOM 1794 N N . GLU A 1 249 ? -9.913 6.308 14.237 1.00 81.12 249 GLU A N 1
ATOM 1795 C CA . GLU A 1 249 ? -10.268 4.893 14.069 1.00 81.12 249 GLU A CA 1
ATOM 1796 C C . GLU A 1 249 ? -9.745 4.080 15.256 1.00 81.12 249 GLU A C 1
ATOM 1798 O O . GLU A 1 249 ? -10.464 3.287 15.845 1.00 81.12 249 GLU A O 1
ATOM 1803 N N . LEU A 1 250 ? -8.506 4.325 15.677 1.00 81.44 250 LEU A N 1
ATOM 1804 C CA . LEU A 1 250 ? -7.926 3.621 16.811 1.00 81.44 250 LEU A CA 1
ATOM 1805 C C . LEU A 1 250 ? -8.624 3.980 18.133 1.00 81.44 250 LEU A C 1
ATOM 1807 O O . LEU A 1 250 ? -8.879 3.106 18.961 1.00 81.44 250 LEU A O 1
ATOM 1811 N N . ALA A 1 251 ? -8.981 5.253 18.316 1.00 78.44 251 ALA A N 1
ATOM 1812 C CA . ALA A 1 251 ? -9.761 5.705 19.461 1.00 78.44 251 ALA A CA 1
ATOM 1813 C C . ALA A 1 251 ? -11.158 5.068 19.512 1.00 78.44 251 ALA A C 1
ATOM 1815 O O . ALA A 1 251 ? -11.688 4.866 20.607 1.00 78.44 251 ALA A O 1
ATOM 1816 N N . SER A 1 252 ? -11.733 4.691 18.361 1.00 81.00 252 SER A N 1
ATOM 1817 C CA . SER A 1 252 ? -13.027 4.005 18.318 1.00 81.00 252 SER A CA 1
ATOM 1818 C C . SER A 1 252 ? -12.978 2.607 18.937 1.00 81.00 252 SER A C 1
ATOM 1820 O O . SER A 1 252 ? -14.018 2.117 19.354 1.00 81.00 252 SER A O 1
ATOM 1822 N N . LEU A 1 253 ? -11.803 1.986 19.088 1.00 82.81 253 LEU A N 1
ATOM 1823 C CA . LEU A 1 253 ? -11.666 0.686 19.759 1.00 82.81 253 LEU A CA 1
ATOM 1824 C C . LEU A 1 253 ? -11.599 0.773 21.287 1.00 82.81 253 LEU A C 1
ATOM 1826 O O . LEU A 1 253 ? -11.759 -0.243 21.977 1.00 82.81 253 LEU A O 1
ATOM 1830 N N . MET A 1 254 ? -11.317 1.960 21.830 1.00 81.00 254 MET A N 1
ATOM 1831 C CA . MET A 1 254 ? -11.037 2.110 23.252 1.00 81.00 254 MET A CA 1
ATOM 1832 C C . MET A 1 254 ? -12.276 1.845 24.104 1.00 81.00 254 MET A C 1
ATOM 1834 O O . MET A 1 254 ? -13.368 2.315 23.804 1.00 81.00 254 MET A O 1
ATOM 1838 N N . THR A 1 255 ? -12.092 1.146 25.222 1.00 80.62 255 THR A N 1
ATOM 1839 C CA . THR A 1 255 ? -13.127 0.957 26.252 1.00 80.62 255 THR A CA 1
ATOM 1840 C C . THR A 1 255 ? -12.675 1.561 27.580 1.00 80.62 255 THR A C 1
ATOM 1842 O O . THR A 1 255 ? -11.486 1.781 27.795 1.00 80.62 255 THR A O 1
ATOM 1845 N N . SER A 1 256 ? -13.602 1.792 28.511 1.00 76.25 256 SER A N 1
ATOM 1846 C CA . SER A 1 256 ? -13.293 2.323 29.849 1.00 76.25 256 SER A CA 1
ATOM 1847 C C . SER A 1 256 ? -12.635 1.305 30.802 1.00 76.25 256 SER A C 1
ATOM 1849 O O . SER A 1 256 ? -12.451 1.606 31.979 1.00 76.25 256 SER A O 1
ATOM 1851 N N . GLY A 1 257 ? -12.346 0.084 30.337 1.00 74.56 257 GLY A N 1
ATOM 1852 C CA . GLY A 1 257 ? -11.762 -0.994 31.137 1.00 74.56 257 GLY A CA 1
ATOM 1853 C C . GLY A 1 257 ? -10.231 -0.982 31.186 1.00 74.56 257 GLY A C 1
ATOM 1854 O O . GLY A 1 257 ? -9.567 -0.145 30.582 1.00 74.56 257 GLY A O 1
ATOM 1855 N N . ASN A 1 258 ? -9.661 -1.956 31.898 1.00 76.88 258 ASN A N 1
ATOM 1856 C CA . ASN A 1 258 ? -8.241 -2.295 31.820 1.00 76.88 258 ASN A CA 1
ATOM 1857 C C . ASN A 1 258 ? -8.114 -3.813 31.581 1.00 76.88 258 ASN A C 1
ATOM 1859 O O . ASN A 1 258 ? -8.418 -4.583 32.495 1.00 76.88 258 ASN A O 1
ATOM 1863 N N . PRO A 1 259 ? -7.703 -4.259 30.384 1.00 81.88 259 PRO A N 1
ATOM 1864 C CA . PRO A 1 259 ? -7.248 -3.448 29.253 1.00 81.88 259 PRO A CA 1
ATOM 1865 C C . PRO A 1 259 ? -8.366 -2.601 28.619 1.00 81.88 259 PRO A C 1
ATOM 1867 O O . PRO A 1 259 ? -9.525 -3.004 28.582 1.00 81.88 259 PRO A O 1
ATOM 1870 N N . SER A 1 260 ? -8.011 -1.423 28.108 1.00 82.19 260 SER A N 1
ATOM 1871 C CA . SER A 1 260 ? -8.930 -0.438 27.523 1.00 82.19 260 SER A CA 1
ATOM 1872 C C . SER A 1 260 ? -9.316 -0.763 26.079 1.00 82.19 260 SER A C 1
ATOM 1874 O O . SER A 1 260 ? -9.299 0.098 25.206 1.00 82.19 260 SER A O 1
ATOM 1876 N N . ILE A 1 261 ? -9.644 -2.023 25.817 1.00 84.19 261 ILE A N 1
ATOM 1877 C CA . ILE A 1 261 ? -10.088 -2.573 24.531 1.00 84.19 261 ILE A CA 1
ATOM 1878 C C . ILE A 1 261 ? -10.880 -3.852 24.822 1.00 84.19 261 ILE A C 1
ATOM 1880 O O . ILE A 1 261 ? -10.647 -4.522 25.830 1.00 84.19 261 ILE A O 1
ATOM 1884 N N . ASN A 1 262 ? -11.844 -4.196 23.971 1.00 86.94 262 ASN A N 1
ATOM 1885 C CA . ASN A 1 262 ? -12.703 -5.349 24.212 1.00 86.94 262 ASN A CA 1
ATOM 1886 C C . ASN A 1 262 ? -11.984 -6.679 23.909 1.00 86.94 262 ASN A C 1
ATOM 1888 O O . ASN A 1 262 ? -11.982 -7.157 22.774 1.00 86.94 262 ASN A O 1
ATOM 1892 N N . THR A 1 263 ? -11.422 -7.302 24.946 1.00 86.00 263 THR A N 1
ATOM 1893 C CA . THR A 1 263 ? -10.645 -8.555 24.855 1.00 86.00 263 THR A CA 1
ATOM 1894 C C . THR A 1 263 ? -11.450 -9.783 24.442 1.00 86.00 263 THR A C 1
ATOM 1896 O O . THR A 1 263 ? -10.873 -10.822 24.132 1.00 86.00 263 THR A O 1
ATOM 1899 N N . THR A 1 264 ? -12.780 -9.685 24.415 1.00 87.81 264 THR A N 1
ATOM 1900 C CA . THR A 1 264 ? -13.634 -10.754 23.879 1.00 87.81 264 THR A CA 1
ATOM 1901 C C . THR A 1 264 ? -13.463 -10.876 22.364 1.00 87.81 264 THR A C 1
ATOM 1903 O O . THR A 1 264 ? -13.463 -11.979 21.817 1.00 87.81 264 THR A O 1
ATOM 1906 N N . TYR A 1 265 ? -13.309 -9.737 21.684 1.00 90.06 265 TYR A N 1
ATOM 1907 C CA . TYR A 1 265 ? -13.230 -9.660 20.226 1.00 90.06 265 TYR A CA 1
ATOM 1908 C C . TYR A 1 265 ? -11.790 -9.527 19.742 1.00 90.06 265 TYR A C 1
ATOM 1910 O O . TYR A 1 265 ? -11.398 -10.217 18.802 1.00 90.06 265 TYR A O 1
ATOM 1918 N N . PHE A 1 266 ? -11.002 -8.695 20.421 1.00 88.62 266 PHE A N 1
ATOM 1919 C CA . PHE A 1 266 ? -9.616 -8.416 20.074 1.00 88.62 266 PHE A CA 1
ATOM 1920 C C . PHE A 1 266 ? -8.669 -9.250 20.923 1.00 88.62 266 PHE A C 1
ATOM 1922 O O . PHE A 1 266 ? -8.721 -9.221 22.155 1.00 88.62 266 PHE A O 1
ATOM 1929 N N . GLY A 1 267 ? -7.771 -9.978 20.267 1.00 85.06 267 GLY A N 1
ATOM 1930 C CA . GLY A 1 267 ? -6.694 -10.658 20.965 1.00 85.06 267 GLY A CA 1
ATOM 1931 C C . GLY A 1 267 ? -5.594 -9.673 21.293 1.00 85.06 267 GLY A C 1
ATOM 1932 O O . GLY A 1 267 ? -4.731 -9.393 20.465 1.00 85.06 267 GLY A O 1
ATOM 1933 N N . THR A 1 268 ? -5.633 -9.141 22.509 1.00 68.06 268 THR A N 1
ATOM 1934 C CA . THR A 1 268 ? -4.608 -8.209 22.958 1.00 68.06 268 THR A CA 1
ATOM 1935 C C . THR A 1 268 ? -3.350 -8.950 23.389 1.00 68.06 268 THR A C 1
ATOM 1937 O O . THR A 1 268 ? -3.442 -9.943 24.116 1.00 68.06 268 THR A O 1
ATOM 1940 N N . PRO A 1 269 ? -2.172 -8.405 23.088 1.00 65.44 269 PRO A N 1
ATOM 1941 C CA . PRO A 1 269 ? -0.954 -8.792 23.773 1.00 65.44 269 PRO A CA 1
ATOM 1942 C C . PRO A 1 269 ? -1.059 -8.442 25.261 1.00 65.44 269 PRO A C 1
ATOM 1944 O O . PRO A 1 269 ? -1.459 -7.336 25.626 1.00 65.44 269 PRO A O 1
ATOM 1947 N N . TYR A 1 270 ? -0.751 -9.406 26.126 1.00 56.44 270 TYR A N 1
ATOM 1948 C CA . TYR A 1 270 ? -0.962 -9.305 27.570 1.00 56.44 270 TYR A CA 1
ATOM 1949 C C . TYR A 1 270 ? -0.274 -8.070 28.195 1.00 56.44 270 TYR A C 1
ATOM 1951 O O . TYR A 1 270 ? 0.931 -7.895 28.054 1.00 56.44 270 TYR A O 1
ATOM 1959 N N . GLY A 1 271 ? -1.047 -7.263 28.939 1.00 56.03 271 GLY A N 1
ATOM 1960 C CA . GLY A 1 271 ? -0.573 -6.297 29.943 1.00 56.03 271 GLY A CA 1
ATOM 1961 C C . GLY A 1 271 ? 0.266 -5.115 29.435 1.00 56.03 271 GLY A C 1
ATOM 1962 O O . GLY A 1 271 ? 1.476 -5.102 29.623 1.00 56.03 271 GLY A O 1
ATOM 1963 N N . GLY A 1 272 ? -0.381 -4.076 28.890 1.00 62.28 272 GLY A N 1
ATOM 1964 C CA . GLY A 1 272 ? 0.271 -2.790 28.572 1.00 62.28 272 GLY A CA 1
ATOM 1965 C C . GLY A 1 272 ? 0.685 -2.619 27.109 1.00 62.28 272 GLY A C 1
ATOM 1966 O O . GLY A 1 272 ? 1.679 -1.955 26.820 1.00 62.28 272 GLY A O 1
ATOM 1967 N N . ALA A 1 273 ? -0.062 -3.219 26.180 1.00 71.81 273 ALA A N 1
ATOM 1968 C CA . ALA A 1 273 ? 0.158 -3.038 24.754 1.00 71.81 273 ALA A CA 1
ATOM 1969 C C . ALA A 1 273 ? -0.042 -1.568 24.351 1.00 71.81 273 ALA A C 1
ATOM 1971 O O . ALA A 1 273 ? -1.030 -0.938 24.725 1.00 71.81 273 ALA A O 1
ATOM 1972 N N . PHE A 1 274 ? 0.889 -1.037 23.559 1.00 75.75 274 PHE A N 1
ATOM 1973 C CA . PHE A 1 274 ? 0.754 0.267 22.916 1.00 75.75 274 PHE A CA 1
ATOM 1974 C C . PHE A 1 274 ? 0.433 0.068 21.443 1.00 75.75 274 PHE A C 1
ATOM 1976 O O . PHE A 1 274 ? 1.278 -0.435 20.699 1.00 75.75 274 PHE A O 1
ATOM 1983 N N . PHE A 1 275 ? -0.753 0.489 21.022 1.00 80.19 275 PHE A N 1
ATOM 1984 C CA . PHE A 1 275 ? -1.143 0.498 19.619 1.00 80.19 275 PHE A CA 1
ATOM 1985 C C . PHE A 1 275 ? -0.868 1.866 19.013 1.00 80.19 275 PHE A C 1
ATOM 1987 O O . PHE A 1 275 ? -1.170 2.897 19.616 1.00 80.19 275 PHE A O 1
ATOM 1994 N N . ARG A 1 276 ? -0.286 1.881 17.816 1.00 80.56 276 ARG A N 1
ATOM 1995 C CA . ARG A 1 276 ? 0.021 3.116 17.086 1.00 80.56 276 ARG A CA 1
ATOM 1996 C C . ARG A 1 276 ? -1.055 3.454 16.062 1.00 80.56 276 ARG A C 1
ATOM 1998 O O . ARG A 1 276 ? -1.651 2.562 15.465 1.00 80.56 276 ARG A O 1
ATOM 2005 N N . ALA A 1 277 ? -1.204 4.744 15.801 1.00 77.62 277 ALA A N 1
ATOM 2006 C CA . ALA A 1 277 ? -1.909 5.255 14.639 1.00 77.62 277 ALA A CA 1
ATOM 2007 C C . ALA A 1 277 ? -0.926 5.586 13.497 1.00 77.62 277 ALA A C 1
ATOM 2009 O O . ALA A 1 277 ? 0.286 5.728 13.705 1.00 77.62 277 ALA A O 1
ATOM 2010 N N . ALA A 1 278 ? -1.461 5.747 12.288 1.00 72.62 278 ALA A N 1
ATOM 2011 C CA . ALA A 1 278 ? -0.796 6.397 11.154 1.00 72.62 278 ALA A CA 1
ATOM 2012 C C . ALA A 1 278 ? -0.610 7.906 11.381 1.00 72.62 278 ALA A C 1
ATOM 2014 O O . ALA A 1 278 ? 0.237 8.552 10.775 1.00 72.62 278 ALA A O 1
ATOM 2015 N N . THR A 1 279 ? -1.402 8.470 12.287 1.00 69.25 279 THR A N 1
ATOM 2016 C CA . THR A 1 279 ? -1.469 9.903 12.539 1.00 69.25 279 THR A CA 1
ATOM 2017 C C . THR A 1 279 ? -0.228 10.432 13.262 1.00 69.25 279 THR A C 1
ATOM 2019 O O . THR A 1 279 ? 0.103 9.972 14.359 1.00 69.25 279 THR A O 1
ATOM 2022 N N . THR A 1 280 ? 0.420 11.446 12.688 1.00 68.75 280 THR A N 1
ATOM 2023 C CA . THR A 1 280 ? 1.569 12.152 13.281 1.00 68.75 280 THR A CA 1
ATOM 2024 C C . THR A 1 280 ? 1.094 13.221 14.273 1.00 68.75 280 THR A C 1
ATOM 2026 O O . THR A 1 280 ? 0.020 13.798 14.094 1.00 68.75 280 THR A O 1
ATOM 2029 N N . ASP A 1 281 ? 1.879 13.501 15.318 1.00 65.75 281 ASP A N 1
ATOM 2030 C CA . ASP A 1 281 ? 1.623 14.631 16.225 1.00 65.75 281 ASP A CA 1
ATOM 2031 C C . ASP A 1 281 ? 1.763 15.964 15.472 1.00 65.75 281 ASP A C 1
ATOM 2033 O O . ASP A 1 281 ? 2.799 16.249 14.864 1.00 65.75 281 ASP A O 1
ATOM 2037 N N . GLY A 1 282 ? 0.717 16.794 15.520 1.00 59.72 282 GLY A N 1
ATOM 2038 C CA . GLY A 1 282 ? 0.680 18.085 14.831 1.00 59.72 282 GLY A CA 1
ATOM 2039 C C . GLY A 1 282 ? 1.703 19.104 15.348 1.00 59.72 282 GLY A C 1
ATOM 2040 O O . GLY A 1 282 ? 2.083 20.005 14.603 1.00 59.72 282 GLY A O 1
ATOM 2041 N N . GLY A 1 283 ? 2.173 18.964 16.592 1.00 62.16 283 GLY A N 1
ATOM 2042 C CA . GLY A 1 283 ? 3.211 19.811 17.186 1.00 62.16 283 GLY A CA 1
ATOM 2043 C C . GLY A 1 283 ? 4.630 19.262 17.031 1.00 62.16 283 GLY A C 1
ATOM 2044 O O . GLY A 1 283 ? 5.595 20.012 17.182 1.00 62.16 283 GLY A O 1
ATOM 2045 N N . ASN A 1 284 ? 4.783 17.968 16.732 1.00 64.75 284 ASN A N 1
ATOM 2046 C CA . ASN A 1 284 ? 6.088 17.336 16.565 1.00 64.75 284 ASN A CA 1
ATOM 2047 C C . ASN A 1 284 ? 6.023 16.146 15.605 1.00 64.75 284 ASN A C 1
ATOM 2049 O O . ASN A 1 284 ? 5.636 15.039 15.964 1.00 64.75 284 ASN A O 1
ATOM 2053 N N . SER A 1 285 ? 6.537 16.348 14.401 1.00 64.38 285 SER A N 1
ATOM 2054 C CA . SER A 1 285 ? 6.512 15.358 13.328 1.00 64.38 285 SER A CA 1
ATOM 2055 C C . SER A 1 285 ? 7.346 14.091 13.570 1.00 64.38 285 SER A C 1
ATOM 2057 O O . SER A 1 285 ? 7.199 13.102 12.842 1.00 64.38 285 SER A O 1
ATOM 2059 N N . VAL A 1 286 ? 8.198 14.097 14.599 1.00 69.19 286 VAL A N 1
ATOM 2060 C CA . VAL A 1 286 ? 8.965 12.936 15.079 1.00 69.19 286 VAL A CA 1
ATOM 2061 C C . VAL A 1 286 ? 8.113 12.027 15.973 1.00 69.19 286 VAL A C 1
ATOM 2063 O O . VAL A 1 286 ? 8.493 10.881 16.219 1.00 69.19 286 VAL A O 1
ATOM 2066 N N . ASN A 1 287 ? 6.952 12.500 16.427 1.00 71.81 287 ASN A N 1
ATOM 2067 C CA . ASN A 1 287 ? 6.018 11.749 17.251 1.00 71.81 287 ASN A CA 1
ATOM 2068 C C . ASN A 1 287 ? 4.773 11.334 16.463 1.00 71.81 287 ASN A C 1
ATOM 2070 O O . ASN A 1 287 ? 4.422 11.915 15.437 1.00 71.81 287 ASN A O 1
ATOM 2074 N N . ALA A 1 288 ? 4.086 10.320 16.963 1.00 74.25 288 ALA A N 1
ATOM 2075 C CA . ALA A 1 288 ? 2.808 9.864 16.449 1.00 74.25 288 ALA A CA 1
ATOM 2076 C C . ALA A 1 288 ? 1.804 9.677 17.582 1.00 74.25 288 ALA A C 1
ATOM 2078 O O . ALA A 1 288 ? 2.171 9.554 18.756 1.00 74.25 288 ALA A O 1
ATOM 2079 N N . TYR A 1 289 ? 0.534 9.594 17.202 1.00 78.31 289 TYR A N 1
ATOM 2080 C CA . TYR A 1 289 ? -0.515 9.220 18.128 1.00 78.31 289 TYR A CA 1
ATOM 2081 C C . TYR A 1 289 ? -0.604 7.703 18.315 1.00 78.31 289 TYR A C 1
ATOM 2083 O O . TYR A 1 289 ? -0.232 6.907 17.448 1.00 78.31 289 TYR A O 1
ATOM 2091 N N . GLY A 1 290 ? -1.145 7.297 19.453 1.00 80.81 290 GLY A N 1
ATOM 2092 C CA . GLY A 1 290 ? -1.522 5.918 19.735 1.00 80.81 290 GLY A CA 1
ATOM 2093 C C . GLY A 1 290 ? -2.229 5.809 21.076 1.00 80.81 290 GLY A C 1
ATOM 2094 O O . GLY A 1 290 ? -2.463 6.822 21.732 1.00 80.81 290 GLY A O 1
ATOM 2095 N N . PHE A 1 291 ? -2.546 4.594 21.504 1.00 80.12 291 PHE A N 1
ATOM 2096 C CA . PHE A 1 291 ? -3.146 4.351 22.814 1.00 80.12 291 PHE A CA 1
ATOM 2097 C C . PHE A 1 291 ? -2.445 3.212 23.537 1.00 80.12 291 PHE A C 1
ATOM 2099 O O . PHE A 1 291 ? -1.929 2.283 22.911 1.00 80.12 291 PHE A O 1
ATOM 2106 N N . ALA A 1 292 ? -2.435 3.288 24.864 1.00 79.12 292 ALA A N 1
ATOM 2107 C CA . ALA A 1 292 ? -2.029 2.174 25.707 1.00 79.12 292 ALA A CA 1
ATOM 2108 C C . ALA A 1 292 ? -3.268 1.440 26.198 1.00 79.12 292 ALA A C 1
ATOM 2110 O O . ALA A 1 292 ? -4.184 2.067 26.731 1.00 79.12 292 ALA A O 1
ATOM 2111 N N . THR A 1 293 ? -3.266 0.112 26.123 1.00 77.94 293 THR A N 1
ATOM 2112 C CA . THR A 1 293 ? -4.332 -0.687 26.734 1.00 77.94 293 THR A CA 1
ATOM 2113 C C . THR A 1 293 ? -4.338 -0.553 28.256 1.00 77.94 293 THR A C 1
ATOM 2115 O O . THR A 1 293 ? -5.353 -0.805 28.895 1.00 77.94 293 THR A O 1
ATOM 2118 N N . SER A 1 294 ? -3.207 -0.188 28.865 1.00 76.06 294 SER A N 1
ATOM 2119 C CA . SER A 1 294 ? -3.116 0.113 30.291 1.00 76.06 294 SER A CA 1
ATOM 2120 C C . SER A 1 294 ? -3.564 1.551 30.552 1.00 76.06 294 SER A C 1
ATOM 2122 O O . SER A 1 294 ? -2.833 2.493 30.254 1.00 76.06 294 SER A O 1
ATOM 2124 N N . GLY A 1 295 ? -4.746 1.720 31.142 1.00 69.25 295 GLY A N 1
ATOM 2125 C CA . GLY A 1 295 ? -5.222 3.022 31.622 1.00 69.25 295 GLY A CA 1
ATOM 2126 C C . GLY A 1 295 ? -6.063 3.836 30.635 1.00 69.25 295 GLY A C 1
ATOM 2127 O O . GLY A 1 295 ? -6.592 4.860 31.049 1.00 69.25 295 GLY A O 1
ATOM 2128 N N . GLY A 1 296 ? -6.244 3.386 29.387 1.00 71.25 296 GLY A N 1
ATOM 2129 C CA . GLY A 1 296 ? -7.254 3.953 28.480 1.00 71.25 296 GLY A CA 1
ATOM 2130 C C . GLY A 1 296 ? -6.982 5.365 27.977 1.00 71.25 296 GLY A C 1
ATOM 2131 O O . GLY A 1 296 ? -7.924 6.086 27.657 1.00 71.25 296 GLY A O 1
ATOM 2132 N N . SER A 1 297 ? -5.710 5.754 27.898 1.00 75.62 297 SER A N 1
ATOM 2133 C CA . SER A 1 297 ? -5.310 7.082 27.433 1.00 75.62 297 SER A CA 1
ATOM 2134 C C . SER A 1 297 ? -4.762 7.052 26.011 1.00 75.62 297 SER A C 1
ATOM 2136 O O . SER A 1 297 ? -3.985 6.166 25.640 1.00 75.62 297 SER A O 1
ATOM 2138 N N . MET A 1 298 ? -5.113 8.088 25.250 1.00 77.56 298 MET A N 1
ATOM 2139 C CA . MET A 1 298 ? -4.428 8.439 24.011 1.00 77.56 298 MET A CA 1
ATOM 2140 C C . MET A 1 298 ? -3.137 9.194 24.326 1.00 77.56 298 MET A C 1
ATOM 2142 O O . MET A 1 298 ? -3.095 10.050 25.209 1.00 77.56 298 MET A O 1
ATOM 2146 N N . TYR A 1 299 ? -2.094 8.903 23.563 1.00 77.50 299 TYR A N 1
ATOM 2147 C CA . TYR A 1 299 ? -0.784 9.539 23.633 1.00 77.50 299 TYR A CA 1
ATOM 2148 C C . TYR A 1 299 ? -0.495 10.210 22.296 1.00 77.50 299 TYR A C 1
ATOM 2150 O O . TYR A 1 299 ? -0.817 9.638 21.259 1.00 77.50 299 TYR A O 1
ATOM 2158 N N . SER A 1 300 ? 0.135 11.387 22.311 1.00 73.38 300 SER A N 1
ATOM 2159 C CA . SER A 1 300 ? 0.628 12.064 21.099 1.00 73.38 300 SER A CA 1
ATOM 2160 C C . SER A 1 300 ? 2.151 12.017 20.968 1.00 73.38 300 SER A C 1
ATOM 2162 O O . SER A 1 300 ? 2.699 12.296 19.915 1.00 73.38 300 SER A O 1
ATOM 2164 N N . ASN A 1 301 ? 2.870 11.634 22.021 1.00 74.81 301 ASN A N 1
ATOM 2165 C CA . ASN A 1 301 ? 4.327 11.718 22.109 1.00 74.81 301 ASN A CA 1
ATOM 2166 C C . ASN A 1 301 ? 5.041 10.397 21.771 1.00 74.81 301 ASN A C 1
ATOM 2168 O O . ASN A 1 301 ? 6.129 10.122 22.286 1.00 74.81 301 ASN A O 1
ATOM 2172 N N . LEU A 1 302 ? 4.443 9.545 20.932 1.00 76.06 302 LEU A N 1
ATOM 2173 C CA . LEU A 1 302 ? 5.061 8.275 20.559 1.00 76.06 302 LEU A CA 1
ATOM 2174 C C . LEU A 1 302 ? 6.183 8.516 19.539 1.00 76.06 302 LEU A C 1
ATOM 2176 O O . LEU A 1 302 ? 5.925 8.584 18.343 1.00 76.06 302 LEU A O 1
ATOM 2180 N N . ILE A 1 303 ? 7.436 8.615 20.005 1.00 73.50 303 ILE A N 1
ATOM 2181 C CA . ILE A 1 303 ? 8.605 8.849 19.129 1.00 73.50 303 ILE A CA 1
ATOM 2182 C C . ILE A 1 303 ? 8.711 7.729 18.078 1.00 73.50 303 ILE A C 1
ATOM 2184 O O . ILE A 1 303 ? 8.627 6.543 18.421 1.00 73.50 303 ILE A O 1
ATOM 2188 N N . LYS A 1 304 ? 8.898 8.105 16.809 1.00 72.94 304 LYS A N 1
ATOM 2189 C CA . LYS A 1 304 ? 8.953 7.194 15.653 1.00 72.94 304 LYS A CA 1
ATOM 2190 C C . LYS A 1 304 ? 10.244 6.358 15.605 1.00 72.94 304 LYS A C 1
ATOM 2192 O O . LYS A 1 304 ? 10.210 5.206 15.202 1.00 72.94 304 LYS A O 1
ATOM 2197 N N . SER A 1 305 ? 11.383 6.884 16.058 1.00 64.44 305 SER A N 1
ATOM 2198 C CA . SER A 1 305 ? 12.706 6.243 15.909 1.00 64.44 305 SER A CA 1
ATOM 2199 C C . SER A 1 305 ? 13.097 5.230 16.999 1.00 64.44 305 SER A C 1
ATOM 2201 O O . SER A 1 305 ? 14.125 4.572 16.865 1.00 64.44 305 SER A O 1
ATOM 2203 N N . GLY A 1 306 ? 12.332 5.117 18.091 1.00 57.19 306 GLY A N 1
ATOM 2204 C CA . GLY A 1 306 ? 12.887 4.645 19.368 1.00 57.19 306 GLY A CA 1
ATOM 2205 C C . GLY A 1 306 ? 12.464 3.280 19.921 1.00 57.19 306 GLY A C 1
ATOM 2206 O O . GLY A 1 306 ? 12.884 2.985 21.035 1.00 57.19 306 GLY A O 1
ATOM 2207 N N . PHE A 1 307 ? 11.624 2.462 19.268 1.00 58.06 307 PHE A N 1
ATOM 2208 C CA . PHE A 1 307 ? 10.926 1.399 20.021 1.00 58.06 307 PHE A CA 1
ATOM 2209 C C . PHE A 1 307 ? 10.772 0.045 19.327 1.00 58.06 307 PHE A C 1
ATOM 2211 O O . PHE A 1 307 ? 10.141 -0.060 18.279 1.00 58.06 307 PHE A O 1
ATOM 2218 N N . ASN A 1 308 ? 11.227 -0.989 20.040 1.00 52.88 308 ASN A N 1
ATOM 2219 C CA . ASN A 1 308 ? 10.753 -2.370 19.953 1.00 52.88 308 ASN A CA 1
ATOM 2220 C C . ASN A 1 308 ? 9.690 -2.541 21.066 1.00 52.88 308 ASN A C 1
ATOM 2222 O O . ASN A 1 308 ? 9.915 -2.025 22.160 1.00 52.88 308 ASN A O 1
ATOM 2226 N N . ASN A 1 309 ? 8.566 -3.230 20.813 1.00 54.16 309 ASN A N 1
ATOM 2227 C CA . ASN A 1 309 ? 7.423 -3.502 21.732 1.00 54.16 309 ASN A CA 1
ATOM 2228 C C . ASN A 1 309 ? 6.154 -2.638 21.563 1.00 54.16 309 ASN A C 1
ATOM 2230 O O . ASN A 1 309 ? 5.387 -2.469 22.514 1.00 54.16 309 ASN A O 1
ATOM 2234 N N . ARG A 1 310 ? 5.889 -2.112 20.364 1.00 68.50 310 ARG A N 1
ATOM 2235 C CA . ARG A 1 310 ? 4.557 -1.585 20.019 1.00 68.50 310 ARG A CA 1
ATOM 2236 C C . ARG A 1 310 ? 3.808 -2.587 19.153 1.00 68.50 310 ARG A C 1
ATOM 2238 O O . ARG A 1 310 ? 4.419 -3.428 18.504 1.00 68.50 310 ARG A O 1
ATOM 2245 N N . TRP A 1 311 ? 2.489 -2.491 19.188 1.00 77.38 311 TRP A N 1
ATOM 2246 C CA . TRP A 1 311 ? 1.580 -3.363 18.467 1.00 77.38 311 TRP A CA 1
ATOM 2247 C C . TRP A 1 311 ? 0.855 -2.572 17.397 1.00 77.38 311 TRP A C 1
ATOM 2249 O O . TRP A 1 311 ? 0.786 -1.338 17.414 1.00 77.38 311 TRP A O 1
ATOM 2259 N N . THR A 1 312 ? 0.350 -3.286 16.408 1.00 80.06 312 THR A N 1
ATOM 2260 C CA . THR A 1 312 ? -0.382 -2.684 15.307 1.00 80.06 312 THR A CA 1
ATOM 2261 C C . THR A 1 312 ? -1.561 -3.560 14.981 1.00 80.06 312 THR A C 1
ATOM 2263 O O . THR A 1 312 ? -1.389 -4.708 14.577 1.00 80.06 312 THR A O 1
ATOM 2266 N N . ASP A 1 313 ? -2.742 -2.984 15.144 1.00 86.31 313 ASP A N 1
ATOM 2267 C CA . ASP A 1 313 ? -3.956 -3.513 14.557 1.00 86.31 313 ASP A CA 1
ATOM 2268 C C . ASP A 1 313 ? -4.143 -2.848 13.207 1.00 86.31 313 ASP A C 1
ATOM 2270 O O . ASP A 1 313 ? -3.942 -1.644 13.057 1.00 86.31 313 ASP A O 1
ATOM 2274 N N . CYS A 1 314 ? -4.489 -3.658 12.218 1.00 88.38 314 CYS A N 1
ATOM 2275 C CA . CYS A 1 314 ? -4.781 -3.173 10.882 1.00 88.38 314 CYS A CA 1
ATOM 2276 C C . CYS A 1 314 ? -6.284 -3.025 10.734 1.00 88.38 314 CYS A C 1
ATOM 2278 O O . CYS A 1 314 ? -7.044 -3.859 11.239 1.00 88.38 314 CYS A O 1
ATOM 2280 N N . VAL A 1 315 ? -6.684 -1.994 10.003 1.00 89.38 315 VAL A N 1
ATOM 2281 C CA . VAL A 1 315 ? -8.080 -1.674 9.728 1.00 89.38 315 VAL A CA 1
ATOM 2282 C C . VAL A 1 315 ? -8.330 -1.695 8.224 1.00 89.38 315 VAL A C 1
ATOM 2284 O O . VAL A 1 315 ? -7.462 -1.342 7.426 1.00 89.38 315 VAL A O 1
ATOM 2287 N N . ALA A 1 316 ? -9.520 -2.125 7.843 1.00 87.69 316 ALA A N 1
ATOM 2288 C CA . ALA A 1 316 ? -10.091 -2.076 6.512 1.00 87.69 316 ALA A CA 1
ATOM 2289 C C . ALA A 1 316 ? -11.364 -1.216 6.553 1.00 87.69 316 ALA A C 1
ATOM 2291 O O . ALA A 1 316 ? -11.931 -0.954 7.618 1.00 87.69 316 ALA A O 1
ATOM 2292 N N . GLY A 1 317 ? -11.773 -0.699 5.397 1.00 80.81 317 GLY A N 1
ATOM 2293 C CA . GLY A 1 317 ? -13.027 0.038 5.288 1.00 80.81 317 GLY A CA 1
ATOM 2294 C C . GLY A 1 317 ? -14.260 -0.842 5.531 1.00 80.81 317 GLY A C 1
ATOM 2295 O O . GLY A 1 317 ? -14.123 -2.070 5.578 1.00 80.81 317 GLY A O 1
ATOM 2296 N N . PRO A 1 318 ? -15.448 -0.220 5.652 1.00 78.19 318 PRO A N 1
ATOM 2297 C CA . PRO A 1 318 ? -16.727 -0.927 5.690 1.00 78.19 318 PRO A CA 1
ATOM 2298 C C . PRO A 1 318 ? -16.958 -1.877 4.508 1.00 78.19 318 PRO A C 1
ATOM 2300 O O . PRO A 1 318 ? -16.330 -1.702 3.435 1.00 78.19 318 PRO A O 1
#

Foldseek 3Di:
DPDAADEDQAKDFADDDDPDPPWKKKKAWAPDAADPDDDDRIDTDDGTDIDGAWTKMWMKTDDPPDDIDDIDIGTYHHPDQDQAWAKAWEPPDDAKWWKAWPVVRFIDIDGDTTITTTPGTDGAFDKIAMDTPDDDPWDKDKFWQQLFPGSIDTRDPRDTYIYMYTDDDQPQQDAQDQWDWDDAVQAIWIARPVQRKIWGQAWPCADPPQNHHPDDFDASSRQQVRQQCQLPDCHHRSDNQKGFAASNRQSNQARQDQLRGPCVRHVDDPDWAWEFGSAAQPVDNQWGWIDISGRRDIDRRHGRHDDGGHTTMIMGHD

Organism: NCBI:txid2484945

pLDDT: mean 78.02, std 14.64, range [32.12, 98.31]

Secondary structure (DSSP, 8-state):
--S-SEEESS-EEEPP--SSTT-EEEEESBSPPPPSSSBTTBEE--SPEEE-SSEEEEEEEE-TTSPPPPPEEEEEEE-----BPPEEEEES--S-EEEEETTTTEEEEE-SSEEEE-SS-B-TT-EEEEE---BSSS-EEEEETTSSS-SEEE--SS--EEEEEE-S----------EEEEEETTEEEEEETTT--EEESBPTTEETTTTEE-S----HHHHHHHHHHTTSTT-BTTB---BPPPHHHHHHTB-SSSSSB-TTTSBPPTTT-EEEEEEEETTEEEEEEEEETTTS-EEEEEESSS-SS-B---EE--

Radius of gyration: 26.26 Å; chains: 1; bounding box: 56×43×78 Å

InterPro domains:
  IPR011460 Lcl, C-terminal [PF07603] (189-302)
  IPR059177 GH29D-like, beta-sandwich domain [PF13290] (5-71)